Protein AF-A0A970IPG1-F1 (afdb_monomer_lite)

Secondary structure (DSSP, 8-state):
------------------TT------SSPPPS-HHHHHHHHSGGGTT-EEEEEEEEGGGTEEEEEEE-HHHHHHHHTT--S-HHHHHHHHHHTGGGGEEEEEEET--EEEEEE--------EEEE---HHHHHHHHHH-S--EEEEEEETTEEEEEEESEEEEEESSS-------------THHHHHHHHHHHTT-

Foldseek 3Di:
DDDDPDDDDPDDDDDDDDDPDDDDAAPDDDPPDLAVCCVAVDCQCQQKFFPDWDQDPVFRKIKTKIFGPNVLVVVLVVDDDDPVVSVVVCVVVVLQRIKIKIFGNWPDKDDDFADDDGWRWHKHWDPDPVLVVVCVVVVDHWTWMWIATPGGIMTIIGDDIDMDRSDDGDDSPPPVSPPVPCVVVVVVVVVVVVVD

Sequence (196 aa):
MYQKKRFVKKEGNVLFSSVGGVIINNEIDCPNNKYIKHFLWTSYFHDSKIISTKLKRQSDQLVLLIESIYDIDRDWYKLEGGKKEKLKYIQDNKNQYRYKLYFNECMFFNHEAYGNDNDFIFCYFKESAKLKLIERDTGKKKYHLRIITSSGYMDIIFSEFSIKKVEGKITIKDKKIREYKTQWLENLSNYLEGHL

Radius of gyration: 20.53 Å; chains: 1; bounding box: 67×38×51 Å

pLDDT: mean 76.97, std 22.38, range [25.33, 97.38]

Structure (mmCIF, N/CA/C/O backbone):
data_AF-A0A970IPG1-F1
#
_entry.id   AF-A0A970IPG1-F1
#
loop_
_atom_site.group_PDB
_atom_site.id
_atom_site.type_symbol
_atom_site.label_atom_id
_atom_site.label_alt_id
_atom_site.label_comp_id
_atom_site.label_asym_id
_atom_site.label_entity_id
_atom_site.label_seq_id
_atom_site.pdbx_PDB_ins_code
_atom_site.Cartn_x
_atom_site.Cartn_y
_atom_site.Cartn_z
_atom_site.occupancy
_atom_site.B_iso_or_equiv
_atom_site.auth_seq_id
_atom_site.auth_comp_id
_atom_site.auth_asym_id
_atom_site.auth_atom_id
_atom_site.pdbx_PDB_model_num
ATOM 1 N N . MET A 1 1 ? -47.789 7.851 25.215 1.00 35.81 1 MET A N 1
ATOM 2 C CA . MET A 1 1 ? -47.880 7.653 23.751 1.00 35.81 1 MET A CA 1
ATOM 3 C C . MET A 1 1 ? -46.586 8.187 23.136 1.00 35.81 1 MET A C 1
ATOM 5 O O . MET A 1 1 ? -46.414 9.392 23.040 1.00 35.81 1 MET A O 1
ATOM 9 N N . TYR A 1 2 ? -45.604 7.314 22.887 1.00 25.92 2 TYR A N 1
ATOM 10 C CA . TYR A 1 2 ? -44.248 7.713 22.484 1.00 25.92 2 TYR A CA 1
ATOM 11 C C . TYR A 1 2 ? -44.187 7.983 20.976 1.00 25.92 2 TYR A C 1
ATOM 13 O O . TYR A 1 2 ? -44.347 7.063 20.174 1.00 25.92 2 TYR A O 1
ATOM 21 N N . GLN A 1 3 ? -43.935 9.235 20.582 1.00 26.28 3 GLN A N 1
ATOM 22 C CA . GLN A 1 3 ? -43.626 9.570 19.193 1.00 26.28 3 GLN A CA 1
ATOM 23 C C . GLN A 1 3 ? -42.189 9.149 18.862 1.00 26.28 3 GLN A C 1
ATOM 25 O O . GLN A 1 3 ? -41.208 9.648 19.413 1.00 26.28 3 GLN A O 1
ATOM 30 N N . LYS A 1 4 ? -42.087 8.187 17.947 1.00 26.45 4 LYS A N 1
ATOM 31 C CA . LYS A 1 4 ? -40.852 7.612 17.416 1.00 26.45 4 LYS A CA 1
ATOM 32 C C . LYS A 1 4 ? -40.228 8.621 16.437 1.00 26.45 4 LYS A C 1
ATOM 34 O O . LYS A 1 4 ? -40.691 8.741 15.305 1.00 26.45 4 LYS A O 1
ATOM 39 N N . LYS A 1 5 ? -39.187 9.356 16.848 1.00 28.02 5 LYS A N 1
ATOM 40 C CA . LYS A 1 5 ? -38.369 10.157 15.917 1.00 28.02 5 LYS A CA 1
ATOM 41 C C . LYS A 1 5 ? -37.634 9.201 14.969 1.00 28.02 5 LYS A C 1
ATOM 43 O O . LYS A 1 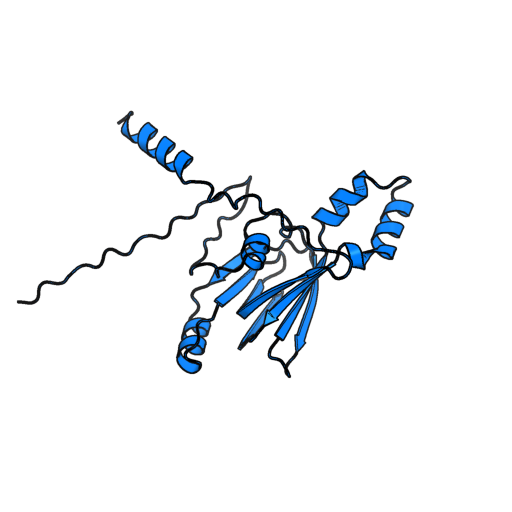5 ? -36.722 8.491 15.385 1.00 28.02 5 LYS A O 1
ATOM 48 N N . ARG A 1 6 ? -38.056 9.153 13.701 1.00 25.33 6 ARG A N 1
ATOM 49 C CA . ARG A 1 6 ? -37.309 8.493 12.621 1.00 25.33 6 ARG A CA 1
ATOM 50 C C . ARG A 1 6 ? -36.069 9.336 12.322 1.00 25.33 6 ARG A C 1
ATOM 52 O O . ARG A 1 6 ? -36.185 10.434 11.792 1.00 25.33 6 ARG A O 1
ATOM 59 N N . PHE A 1 7 ? -34.895 8.821 12.671 1.00 26.56 7 PHE A N 1
ATOM 60 C CA . PHE A 1 7 ? -33.635 9.325 12.137 1.00 26.56 7 PHE A CA 1
ATOM 61 C C . PHE A 1 7 ? -33.514 8.846 10.691 1.00 26.56 7 PHE A C 1
ATOM 63 O O . PHE A 1 7 ? -33.413 7.647 10.433 1.00 26.56 7 PHE A O 1
ATOM 70 N N . VAL A 1 8 ? -33.574 9.787 9.750 1.00 26.42 8 VAL A N 1
ATOM 71 C CA . VAL A 1 8 ? -33.276 9.536 8.340 1.00 26.42 8 VAL A CA 1
ATOM 72 C C . VAL A 1 8 ? -31.766 9.347 8.233 1.00 26.42 8 VAL A C 1
ATOM 74 O O . VAL A 1 8 ? -30.986 10.267 8.482 1.00 26.42 8 VAL A O 1
ATOM 77 N N . LYS A 1 9 ? -31.360 8.112 7.943 1.00 28.28 9 LYS A N 1
ATOM 78 C CA . LYS A 1 9 ? -29.975 7.723 7.685 1.00 28.28 9 LYS A CA 1
ATOM 79 C C . LYS A 1 9 ? -29.558 8.421 6.384 1.00 28.28 9 LYS A C 1
ATOM 81 O O . LYS A 1 9 ? -30.165 8.169 5.351 1.00 28.28 9 LYS A O 1
ATOM 86 N N . LYS A 1 10 ? -28.584 9.337 6.435 1.00 30.75 10 LYS A N 1
ATOM 87 C CA . LYS A 1 10 ? -27.983 9.916 5.223 1.00 30.75 10 LYS A CA 1
ATOM 88 C C . LYS A 1 10 ? -27.268 8.792 4.477 1.00 30.75 10 LYS A C 1
ATOM 90 O O . LYS A 1 10 ? -26.299 8.238 4.991 1.00 30.75 10 LYS A O 1
ATOM 95 N N . GLU A 1 11 ? -27.789 8.438 3.312 1.00 33.25 11 GLU A N 1
ATOM 96 C CA . GLU A 1 11 ? -27.184 7.477 2.397 1.00 33.25 11 GLU A CA 1
ATOM 97 C C . GLU A 1 11 ? -25.854 8.042 1.883 1.00 33.25 11 GLU A C 1
ATOM 99 O O . GLU A 1 11 ? -25.776 9.174 1.399 1.00 33.25 11 GLU A O 1
ATOM 104 N N . GLY A 1 12 ? -24.780 7.275 2.076 1.00 32.91 12 GLY A N 1
ATOM 105 C CA . GLY A 1 12 ? -23.457 7.603 1.566 1.00 32.91 12 GLY A CA 1
ATOM 106 C C . GLY A 1 12 ? -23.421 7.374 0.060 1.00 32.91 12 GLY A C 1
ATOM 107 O O . GLY A 1 12 ? -23.425 6.235 -0.392 1.00 32.91 12 GLY A O 1
ATOM 108 N N . ASN A 1 13 ? -23.377 8.458 -0.709 1.00 34.41 13 ASN A N 1
ATOM 109 C CA . ASN A 1 13 ? -23.127 8.415 -2.146 1.00 34.41 13 ASN A CA 1
ATOM 110 C C . ASN A 1 13 ? -21.623 8.460 -2.415 1.00 34.41 13 ASN A C 1
ATOM 112 O O . ASN A 1 13 ? -21.002 9.477 -2.116 1.00 34.41 13 ASN A O 1
ATOM 116 N N . VAL A 1 14 ? -21.068 7.435 -3.073 1.00 30.05 14 VAL A N 1
ATOM 117 C CA . VAL A 1 14 ? -19.908 7.591 -3.970 1.00 30.05 14 VAL A CA 1
ATOM 118 C C . VAL A 1 14 ? -20.006 6.565 -5.109 1.00 30.05 14 VAL A C 1
ATOM 120 O O . VAL A 1 14 ? -20.085 5.369 -4.861 1.00 30.05 14 VAL A O 1
ATOM 123 N N . LEU A 1 15 ? -19.976 7.047 -6.355 1.00 33.84 15 LEU A N 1
ATOM 124 C CA . LEU A 1 15 ? -19.997 6.285 -7.611 1.00 33.84 15 LEU A CA 1
ATOM 125 C C . LEU A 1 15 ? -18.730 6.642 -8.396 1.00 33.84 15 LE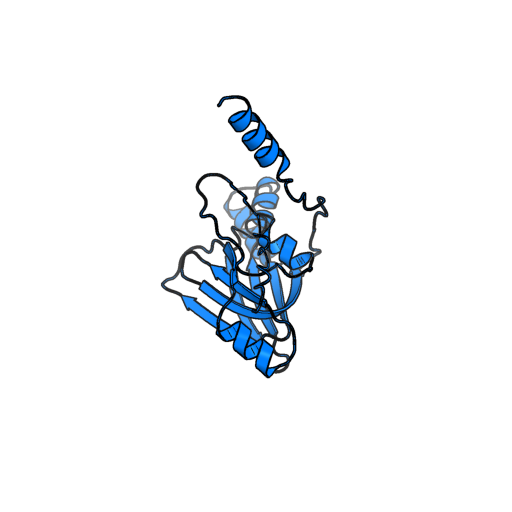U A C 1
ATOM 127 O O . LEU A 1 15 ? -18.576 7.823 -8.680 1.00 33.84 15 LEU A O 1
ATOM 131 N N . PHE A 1 16 ? -17.886 5.685 -8.813 1.00 34.50 16 PHE A N 1
ATOM 132 C CA . PHE A 1 16 ? -16.945 5.910 -9.927 1.00 34.50 16 PHE A CA 1
ATOM 133 C C . PHE A 1 16 ? -16.805 4.714 -10.862 1.00 34.50 16 PHE A C 1
ATOM 135 O O . PHE A 1 16 ? -16.564 3.591 -10.431 1.00 34.50 16 PHE A O 1
ATOM 142 N N . SER A 1 17 ? -16.914 5.013 -12.160 1.00 34.41 17 SER A N 1
ATOM 143 C CA . SER A 1 17 ? -16.683 4.110 -13.283 1.00 34.41 17 SER A CA 1
ATOM 144 C C . SER A 1 17 ? -15.310 4.339 -13.909 1.00 34.41 17 SER A C 1
ATOM 146 O O . SER A 1 17 ? -14.936 5.486 -14.165 1.00 34.41 17 SER A O 1
ATOM 148 N N . SER A 1 18 ? -14.669 3.264 -14.354 1.00 31.89 18 SER A N 1
ATOM 149 C CA . SER A 1 18 ? -13.982 3.273 -15.644 1.00 31.89 18 SER A CA 1
ATOM 150 C C . SER A 1 18 ? -13.993 1.868 -16.239 1.00 31.89 18 SER A C 1
ATOM 152 O O . SER A 1 18 ? -13.449 0.944 -15.648 1.00 31.89 18 SER A O 1
ATOM 154 N N . VAL A 1 19 ? -14.657 1.751 -17.391 1.00 33.22 19 VAL A N 1
ATOM 155 C CA . VAL A 1 19 ? -14.450 0.747 -18.447 1.00 33.22 19 VAL A CA 1
ATOM 156 C C . VAL A 1 19 ? -14.290 -0.698 -17.937 1.00 33.22 19 VAL A C 1
ATOM 158 O O . VAL A 1 19 ? -13.185 -1.197 -17.771 1.00 33.22 19 VAL A O 1
ATOM 161 N N . GLY A 1 20 ? -15.422 -1.368 -17.691 1.00 37.56 20 GLY A N 1
ATOM 162 C CA . GLY A 1 20 ? -15.490 -2.807 -17.379 1.00 37.56 20 GLY A CA 1
ATOM 163 C C . GLY A 1 20 ? -15.251 -3.213 -15.916 1.00 37.56 20 GLY A C 1
ATOM 164 O O . GLY A 1 20 ? -15.258 -4.403 -15.619 1.00 37.56 20 GLY A O 1
ATOM 165 N N . GLY A 1 21 ? -15.039 -2.256 -15.005 1.00 35.22 21 GLY A N 1
ATOM 166 C CA . GLY A 1 21 ? -14.614 -2.509 -13.623 1.00 35.22 21 GLY A CA 1
ATOM 167 C C . GLY A 1 21 ? -15.741 -2.722 -12.602 1.00 35.22 21 GLY A C 1
ATOM 168 O O . GLY A 1 21 ? -16.758 -2.031 -12.610 1.00 35.22 21 GLY A O 1
ATOM 169 N N . VAL A 1 22 ? -15.517 -3.666 -11.687 1.00 39.78 22 VAL A N 1
ATOM 170 C CA . VAL A 1 22 ? -16.348 -3.961 -10.510 1.00 39.78 22 VAL A CA 1
ATOM 171 C C . VAL A 1 22 ? -16.483 -2.714 -9.621 1.00 39.78 22 VAL A C 1
ATOM 173 O O . VAL A 1 22 ? -15.481 -2.134 -9.205 1.00 39.78 22 VAL A O 1
ATOM 176 N N . ILE A 1 23 ? -17.718 -2.313 -9.298 1.00 46.97 23 ILE A N 1
ATOM 177 C CA . ILE A 1 23 ? -17.996 -1.249 -8.321 1.00 46.97 23 ILE A CA 1
ATOM 178 C C . ILE A 1 23 ? -17.814 -1.839 -6.922 1.00 46.97 23 ILE A C 1
ATOM 180 O O . ILE A 1 23 ? -18.601 -2.685 -6.500 1.00 46.97 23 ILE A O 1
ATOM 184 N N . ILE A 1 24 ? -16.791 -1.390 -6.197 1.00 59.22 24 ILE A N 1
ATOM 185 C CA . ILE A 1 24 ? -16.588 -1.764 -4.796 1.00 59.22 24 ILE A CA 1
ATOM 186 C C . ILE A 1 24 ? -16.760 -0.517 -3.935 1.00 59.22 24 ILE A C 1
ATOM 188 O O . ILE A 1 24 ? -15.941 0.402 -3.967 1.00 59.22 24 ILE A O 1
ATOM 192 N N . ASN A 1 25 ? -17.851 -0.491 -3.175 1.00 68.88 25 ASN A N 1
ATOM 193 C CA . ASN A 1 25 ? -18.177 0.611 -2.281 1.00 68.88 25 ASN A CA 1
ATOM 194 C C . ASN A 1 25 ? -17.504 0.409 -0.925 1.00 68.88 25 ASN A C 1
ATOM 196 O O . ASN A 1 25 ? -17.479 -0.696 -0.385 1.00 68.88 25 ASN A O 1
ATOM 200 N N . ASN A 1 26 ? -16.991 1.498 -0.354 1.00 81.75 26 ASN A N 1
ATOM 201 C CA . ASN A 1 26 ? -16.563 1.478 1.037 1.00 81.75 26 ASN A CA 1
ATOM 202 C C . ASN A 1 26 ? -17.796 1.334 1.939 1.00 81.75 26 ASN A C 1
ATOM 204 O O . ASN A 1 26 ? -18.747 2.101 1.821 1.00 81.75 26 ASN A O 1
ATOM 208 N N . GLU A 1 27 ? -17.753 0.377 2.859 1.00 86.88 27 GLU A N 1
ATOM 209 C CA . GLU A 1 27 ? -18.791 0.154 3.870 1.00 86.88 27 GLU A CA 1
ATOM 210 C C . GLU A 1 27 ? -18.670 1.156 5.036 1.00 86.88 27 GLU A C 1
ATOM 212 O O . GLU A 1 27 ? -19.646 1.429 5.728 1.00 86.88 27 GLU A O 1
ATOM 217 N N . ILE A 1 28 ? -17.477 1.730 5.239 1.00 85.44 28 ILE A N 1
ATOM 218 C CA . ILE A 1 28 ? -17.198 2.795 6.215 1.00 85.44 28 ILE A CA 1
ATOM 219 C C . ILE A 1 28 ? -16.430 3.948 5.565 1.00 85.44 28 ILE A C 1
ATOM 221 O O . ILE A 1 28 ? -15.757 3.773 4.548 1.00 85.44 28 ILE A O 1
ATOM 225 N N . ASP A 1 29 ? -16.459 5.120 6.196 1.00 85.56 29 ASP A N 1
ATOM 226 C CA . ASP A 1 29 ? -15.727 6.286 5.706 1.00 85.56 29 ASP A CA 1
ATOM 227 C C . ASP A 1 29 ? -14.214 6.042 5.623 1.00 85.56 29 ASP A C 1
ATOM 229 O O . ASP A 1 29 ? -13.565 5.587 6.571 1.00 85.56 29 ASP A O 1
ATOM 233 N N . CYS A 1 30 ? -13.639 6.436 4.486 1.00 84.06 30 CYS A N 1
ATOM 234 C CA . CYS A 1 30 ? -12.197 6.444 4.275 1.00 84.06 30 CYS A CA 1
ATOM 235 C C . CYS A 1 30 ? -11.507 7.370 5.305 1.00 84.06 30 CYS A C 1
ATOM 237 O O . CYS A 1 30 ? -11.971 8.497 5.517 1.00 84.06 30 CYS A O 1
ATOM 239 N N . PRO A 1 31 ? -10.380 6.955 5.921 1.00 86.06 31 PRO A N 1
ATOM 240 C CA . PRO A 1 31 ? -9.608 7.803 6.817 1.00 86.06 31 PRO A CA 1
ATOM 241 C C . PRO A 1 31 ? -9.263 9.137 6.157 1.00 86.06 31 PRO A C 1
ATOM 243 O O . PRO A 1 31 ? -8.918 9.200 4.972 1.00 86.06 31 PRO A O 1
ATOM 246 N N . ASN A 1 32 ? -9.257 10.220 6.938 1.00 86.19 32 ASN A N 1
ATOM 247 C CA . ASN A 1 32 ? -8.786 11.511 6.446 1.00 86.19 32 ASN A CA 1
ATOM 248 C C . ASN A 1 32 ? -7.249 11.553 6.361 1.00 86.19 32 ASN A C 1
ATOM 250 O O . ASN A 1 32 ? -6.579 12.254 7.111 1.00 86.19 32 ASN A O 1
ATOM 254 N N . ASN A 1 33 ? -6.686 10.762 5.451 1.00 86.00 33 ASN A N 1
ATOM 255 C CA . ASN A 1 33 ? -5.256 10.614 5.244 1.00 86.00 33 ASN A CA 1
ATOM 256 C C . ASN A 1 33 ? -4.947 10.742 3.745 1.00 86.00 33 ASN A C 1
ATOM 258 O O . ASN A 1 33 ? -5.462 9.995 2.916 1.00 86.00 33 ASN A O 1
ATOM 262 N N . LYS A 1 34 ? -4.099 11.703 3.367 1.00 84.81 34 LYS A N 1
ATOM 263 C CA . LYS A 1 34 ? -3.798 11.954 1.947 1.00 84.81 34 LYS A CA 1
ATOM 264 C C . LYS A 1 34 ? -3.157 10.755 1.242 1.00 84.81 34 LYS A C 1
ATOM 266 O O . LYS A 1 34 ? -3.408 10.546 0.061 1.00 84.81 34 LYS A O 1
ATOM 271 N N . TYR A 1 35 ? -2.363 9.956 1.957 1.00 85.62 35 TYR A N 1
ATOM 272 C CA . TYR A 1 35 ? -1.692 8.791 1.390 1.00 85.62 35 TYR A CA 1
ATOM 273 C C . TYR A 1 35 ? -2.681 7.669 1.098 1.00 85.62 35 TYR A C 1
ATOM 275 O O . TYR A 1 35 ? -2.601 7.082 0.025 1.00 85.62 35 TYR A O 1
ATOM 283 N N . ILE A 1 36 ? -3.627 7.390 2.005 1.00 85.06 36 ILE A N 1
ATOM 284 C CA . ILE A 1 36 ? -4.623 6.339 1.745 1.00 85.06 36 ILE A CA 1
ATOM 285 C C . ILE A 1 36 ? -5.559 6.751 0.612 1.00 85.06 36 ILE A C 1
ATOM 287 O O . ILE A 1 36 ? -5.857 5.953 -0.265 1.00 85.06 36 ILE A O 1
ATOM 291 N N . LYS A 1 37 ? -5.945 8.029 0.564 1.00 83.81 37 LYS A N 1
ATOM 292 C CA . LYS A 1 37 ? -6.745 8.574 -0.535 1.00 83.81 37 LYS A CA 1
ATOM 293 C C . LYS A 1 37 ? -6.002 8.475 -1.868 1.00 83.81 37 LYS A C 1
ATOM 295 O O . LYS A 1 37 ? -6.593 8.075 -2.863 1.00 83.81 37 LYS A O 1
ATOM 300 N N . HIS A 1 38 ? -4.703 8.785 -1.884 1.00 80.12 38 HIS A N 1
ATOM 301 C CA . HIS A 1 38 ? -3.865 8.609 -3.069 1.00 80.12 38 HIS A CA 1
ATOM 302 C C . HIS A 1 38 ? -3.779 7.136 -3.491 1.00 80.12 38 HIS A C 1
ATOM 304 O O . HIS A 1 38 ? -3.928 6.834 -4.669 1.00 80.12 38 HIS A O 1
ATOM 310 N N . PHE A 1 39 ? -3.606 6.225 -2.534 1.00 80.62 39 PHE A N 1
ATOM 311 C CA . PHE A 1 39 ? -3.554 4.787 -2.785 1.00 80.62 39 PHE A CA 1
ATOM 312 C C . PHE A 1 39 ? -4.858 4.221 -3.363 1.00 80.62 39 PHE A C 1
ATOM 314 O O . PHE A 1 39 ? -4.813 3.427 -4.292 1.00 80.62 39 PHE A O 1
ATOM 321 N N . LEU A 1 40 ? -6.008 4.656 -2.844 1.00 77.06 40 LEU A N 1
ATOM 322 C CA . LEU A 1 40 ? -7.322 4.142 -3.233 1.00 77.06 40 LEU A CA 1
ATOM 323 C C . LEU A 1 40 ? -7.860 4.767 -4.518 1.00 77.06 40 LEU A C 1
ATOM 325 O O . LEU A 1 40 ? -8.355 4.073 -5.401 1.00 77.06 40 LEU A O 1
ATOM 329 N N . TRP A 1 41 ? -7.820 6.096 -4.593 1.00 72.38 41 TRP A N 1
ATOM 330 C CA . TRP A 1 41 ? -8.601 6.865 -5.565 1.00 72.38 41 TRP A CA 1
ATOM 331 C C . TRP A 1 41 ? -7.778 7.358 -6.741 1.00 72.38 41 TRP A C 1
ATOM 333 O O . TRP A 1 41 ? -8.295 8.052 -7.614 1.00 72.38 41 TRP A O 1
ATOM 343 N N . THR A 1 42 ? -6.493 7.020 -6.773 1.00 71.44 42 THR A N 1
ATOM 344 C CA . THR A 1 42 ? -5.719 7.146 -7.998 1.00 71.44 42 THR A CA 1
ATOM 345 C C . THR A 1 42 ? -5.453 5.756 -8.537 1.00 71.44 42 THR A C 1
ATOM 347 O O . THR A 1 42 ? -5.071 4.868 -7.782 1.00 71.44 42 THR A O 1
ATOM 350 N N . SER A 1 43 ? -5.576 5.575 -9.850 1.00 72.50 43 SER A N 1
ATOM 351 C CA . SER A 1 43 ? -5.202 4.318 -10.512 1.00 72.50 43 SER A CA 1
ATOM 352 C C . SER A 1 43 ? -3.692 4.037 -10.462 1.00 72.50 43 SER A C 1
ATOM 354 O O . SER A 1 43 ? -3.205 3.113 -11.094 1.00 72.50 43 SER A O 1
ATOM 356 N N . TYR A 1 44 ? -2.924 4.839 -9.717 1.00 78.50 44 TYR A N 1
ATOM 357 C CA . TYR A 1 44 ? -1.467 4.811 -9.677 1.00 78.50 44 TYR A CA 1
ATOM 358 C C . TYR A 1 44 ? -0.894 3.485 -9.153 1.00 78.50 44 TYR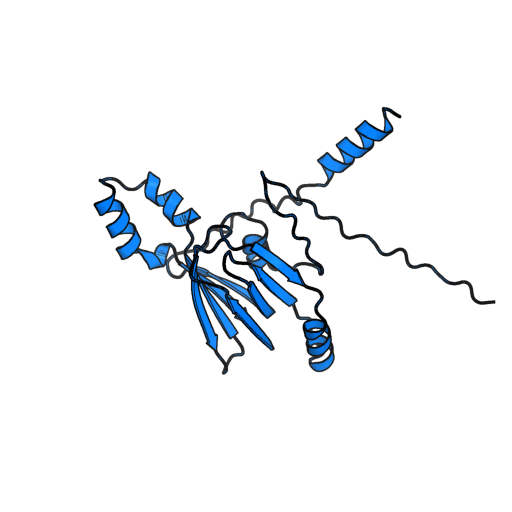 A C 1
ATOM 360 O O . TYR A 1 44 ? 0.176 3.068 -9.590 1.00 78.50 44 TYR A O 1
ATOM 368 N N . PHE A 1 45 ? -1.595 2.834 -8.220 1.00 83.38 45 PHE A N 1
ATOM 369 C CA . PHE A 1 45 ? -1.181 1.552 -7.639 1.00 83.38 45 PHE A CA 1
ATOM 370 C C . PHE A 1 45 ? -2.106 0.388 -8.019 1.00 83.38 45 PHE A C 1
ATOM 372 O O . PHE A 1 45 ? -1.933 -0.699 -7.485 1.00 83.38 45 PHE A O 1
ATOM 379 N N . HIS A 1 46 ? -3.093 0.590 -8.901 1.00 82.62 46 HIS A N 1
ATOM 380 C CA . HIS A 1 46 ? -4.078 -0.457 -9.224 1.00 82.62 46 HIS A CA 1
ATOM 381 C C . HIS A 1 46 ? -3.445 -1.640 -9.953 1.00 82.62 46 HIS A C 1
ATOM 383 O O . HIS A 1 46 ? -3.799 -2.778 -9.677 1.00 82.62 46 HIS A O 1
ATOM 389 N N . ASP A 1 47 ? -2.444 -1.383 -10.790 1.00 84.06 47 ASP A N 1
ATOM 390 C CA . ASP A 1 47 ? -1.696 -2.432 -11.491 1.00 84.06 47 ASP A CA 1
ATOM 391 C C . ASP A 1 47 ? -0.411 -2.826 -10.744 1.00 84.06 47 ASP A C 1
ATOM 393 O O . ASP A 1 47 ? 0.473 -3.466 -11.304 1.00 84.06 47 ASP A O 1
ATOM 397 N N . SER A 1 48 ? -0.231 -2.382 -9.493 1.00 86.88 48 SER A N 1
ATOM 398 C CA . SER A 1 48 ? 0.995 -2.655 -8.743 1.00 86.88 48 SER A CA 1
ATOM 399 C C . SER A 1 48 ? 1.107 -4.105 -8.299 1.00 86.88 48 SER A C 1
ATOM 401 O O . SER A 1 48 ? 0.162 -4.691 -7.790 1.00 86.88 48 SER A O 1
ATOM 403 N N . LYS A 1 49 ? 2.334 -4.631 -8.340 1.00 88.88 49 LYS A N 1
ATOM 404 C CA . LYS A 1 49 ? 2.647 -5.963 -7.824 1.00 88.88 49 LYS A CA 1
ATOM 405 C C . LYS A 1 49 ? 2.955 -5.937 -6.332 1.00 88.88 49 LYS A C 1
ATOM 407 O O . LYS A 1 49 ? 3.736 -5.092 -5.889 1.00 88.88 49 LYS A O 1
ATOM 412 N N . ILE A 1 50 ? 2.441 -6.892 -5.560 1.00 89.12 50 ILE A N 1
ATOM 413 C CA . ILE A 1 50 ? 2.824 -7.077 -4.158 1.00 89.12 50 ILE A CA 1
ATOM 414 C C . ILE A 1 50 ? 4.054 -7.981 -4.107 1.00 89.12 50 ILE A C 1
ATOM 416 O O . ILE A 1 50 ? 4.033 -9.152 -4.461 1.00 89.12 50 ILE A O 1
ATOM 420 N N . ILE A 1 51 ? 5.174 -7.422 -3.657 1.00 90.12 51 ILE A N 1
ATOM 421 C CA . ILE A 1 51 ? 6.465 -8.116 -3.628 1.00 90.12 51 ILE A CA 1
ATOM 422 C C . ILE A 1 51 ? 6.650 -8.897 -2.330 1.00 90.12 51 ILE A C 1
ATOM 424 O O . ILE A 1 51 ? 7.226 -9.981 -2.332 1.00 90.12 51 ILE A O 1
ATOM 428 N N . SER A 1 52 ? 6.236 -8.329 -1.194 1.00 89.81 52 SER A N 1
ATOM 429 C CA . SER A 1 52 ? 6.309 -9.029 0.093 1.00 89.81 52 SER A CA 1
ATOM 430 C C . SER A 1 52 ? 5.447 -8.372 1.162 1.00 89.81 52 SER A C 1
ATOM 432 O O . SER A 1 52 ? 5.207 -7.163 1.128 1.00 89.81 52 SER A O 1
ATOM 434 N N . THR A 1 53 ? 5.083 -9.161 2.169 1.00 90.19 53 THR A N 1
ATOM 435 C CA . THR A 1 53 ? 4.379 -8.720 3.375 1.00 90.19 53 THR A CA 1
ATOM 436 C C . THR A 1 53 ? 5.238 -9.007 4.605 1.00 90.19 53 THR A C 1
ATOM 438 O O . THR A 1 53 ? 5.735 -10.123 4.762 1.00 90.19 53 THR A O 1
ATOM 441 N N . LYS A 1 54 ? 5.430 -8.030 5.496 1.00 92.19 54 LYS A N 1
ATOM 442 C CA . LYS A 1 54 ? 6.198 -8.211 6.740 1.00 92.19 54 LYS A CA 1
ATOM 443 C C . LYS A 1 54 ? 5.443 -7.645 7.933 1.00 92.19 54 LYS A C 1
ATOM 445 O O . LYS A 1 54 ? 5.202 -6.442 7.987 1.00 92.19 54 LYS A O 1
ATOM 450 N N . LEU A 1 55 ? 5.139 -8.498 8.910 1.00 90.12 55 LEU A N 1
ATOM 451 C CA . LEU A 1 55 ? 4.564 -8.088 10.189 1.00 90.12 55 LEU A CA 1
ATOM 452 C C . LEU A 1 55 ? 5.674 -7.912 11.232 1.00 90.12 55 LEU A C 1
ATOM 454 O O . LEU A 1 55 ? 6.372 -8.863 11.583 1.00 90.12 55 LEU A O 1
ATOM 458 N N . LYS A 1 56 ? 5.831 -6.694 11.744 1.00 88.69 56 LYS A N 1
ATOM 459 C CA . LYS A 1 56 ? 6.742 -6.370 12.843 1.00 88.69 56 LYS A CA 1
ATOM 460 C C . LYS A 1 56 ? 5.978 -6.396 14.161 1.00 88.69 56 LYS A C 1
ATOM 462 O O . LYS A 1 56 ? 5.320 -5.421 14.513 1.00 88.69 56 LYS A O 1
ATOM 467 N N . ARG A 1 57 ? 6.102 -7.505 14.895 1.00 79.50 57 ARG A N 1
ATOM 468 C CA . ARG A 1 57 ? 5.382 -7.737 16.161 1.00 79.50 57 ARG A CA 1
ATOM 469 C C . ARG A 1 57 ? 5.750 -6.762 17.284 1.00 79.50 57 ARG A C 1
ATOM 471 O O . ARG A 1 57 ? 4.910 -6.463 18.106 1.00 79.50 57 ARG A O 1
ATOM 478 N N . GLN A 1 58 ? 6.984 -6.254 17.326 1.00 77.50 58 GLN A N 1
ATOM 479 C CA . GLN A 1 58 ? 7.411 -5.318 18.382 1.00 77.50 58 GLN A CA 1
ATOM 480 C C . GLN A 1 58 ? 6.764 -3.931 18.272 1.00 77.50 58 GLN A C 1
ATOM 482 O O . GLN A 1 58 ? 6.716 -3.201 19.252 1.00 77.50 58 GLN A O 1
ATOM 487 N N . SER A 1 59 ? 6.325 -3.547 17.073 1.00 80.00 59 SER A N 1
ATOM 488 C CA . SER A 1 59 ? 5.803 -2.209 16.786 1.00 80.00 59 SER A CA 1
ATOM 489 C C . SER A 1 59 ? 4.377 -2.244 16.240 1.00 80.00 59 SER A C 1
ATOM 491 O O . SER A 1 59 ? 3.959 -1.260 15.634 1.00 80.00 59 SER A O 1
ATOM 493 N N . ASP A 1 60 ? 3.706 -3.400 16.321 1.00 90.56 60 ASP A N 1
ATOM 494 C CA . ASP A 1 60 ? 2.400 -3.670 15.712 1.00 90.56 60 ASP A CA 1
ATOM 495 C C . ASP A 1 60 ? 2.266 -3.042 14.320 1.00 90.56 60 ASP A C 1
ATOM 497 O O . ASP A 1 60 ? 1.347 -2.282 14.028 1.00 90.56 60 ASP A O 1
ATOM 501 N N . GLN A 1 61 ? 3.256 -3.282 13.456 1.00 95.75 61 GLN A N 1
ATOM 502 C CA . GLN A 1 61 ? 3.329 -2.644 12.142 1.00 95.75 61 GLN A CA 1
ATOM 503 C C . GLN A 1 61 ? 3.336 -3.701 11.050 1.00 95.75 61 GLN A C 1
ATOM 505 O O . GLN A 1 61 ? 4.244 -4.531 10.985 1.00 95.75 61 GLN A O 1
ATOM 510 N N . LEU A 1 62 ? 2.372 -3.619 10.138 1.00 95.81 62 LEU A N 1
ATOM 511 C CA . LEU A 1 62 ? 2.414 -4.359 8.885 1.00 95.81 62 LEU A CA 1
ATOM 512 C C . LEU A 1 62 ? 3.045 -3.478 7.804 1.00 95.81 62 LEU A C 1
ATOM 514 O O . LEU A 1 62 ? 2.702 -2.304 7.650 1.00 95.81 62 LEU A O 1
ATOM 518 N N . VAL A 1 63 ? 3.983 -4.052 7.054 1.00 95.81 63 VAL A N 1
ATOM 519 C CA . VAL A 1 63 ? 4.626 -3.403 5.913 1.00 95.81 63 VAL A CA 1
ATOM 520 C C . VAL A 1 63 ? 4.389 -4.236 4.664 1.00 95.81 63 VAL A C 1
ATOM 522 O O . VAL A 1 63 ? 4.836 -5.383 4.596 1.00 95.81 63 VAL A O 1
ATOM 525 N N . LEU A 1 64 ? 3.738 -3.643 3.666 1.00 93.56 64 LEU A N 1
ATOM 526 C CA . LEU A 1 64 ? 3.660 -4.202 2.318 1.00 93.56 64 LEU A CA 1
ATOM 527 C C . LEU A 1 64 ? 4.719 -3.532 1.448 1.00 93.56 64 LEU A C 1
ATOM 529 O O . LEU A 1 64 ? 4.822 -2.306 1.424 1.00 93.56 64 LEU A O 1
ATOM 533 N N . LEU A 1 65 ? 5.518 -4.329 0.748 1.00 93.50 65 LEU A N 1
ATOM 534 C CA . LEU A 1 65 ? 6.391 -3.850 -0.317 1.00 93.50 65 LEU A CA 1
ATOM 535 C C . LEU A 1 65 ? 5.672 -4.079 -1.640 1.00 93.50 65 LEU A C 1
ATOM 537 O O . LEU A 1 65 ? 5.396 -5.229 -1.973 1.00 93.50 65 LEU A O 1
ATOM 541 N N . ILE A 1 66 ? 5.418 -3.010 -2.383 1.00 92.00 66 ILE A N 1
ATOM 542 C CA . ILE A 1 66 ? 4.794 -3.070 -3.704 1.00 92.00 66 ILE A CA 1
ATOM 543 C C . ILE A 1 66 ? 5.721 -2.492 -4.773 1.00 92.00 66 ILE A C 1
ATOM 545 O O . ILE A 1 66 ? 6.598 -1.679 -4.469 1.00 92.00 66 ILE A O 1
ATOM 549 N N . GLU A 1 67 ? 5.517 -2.899 -6.018 1.00 92.19 67 GLU A N 1
ATOM 550 C CA . GLU A 1 67 ? 6.214 -2.400 -7.201 1.00 92.19 67 GLU A CA 1
ATOM 551 C C . GLU A 1 67 ? 5.209 -1.707 -8.129 1.00 92.19 67 GLU A C 1
ATOM 553 O O . GLU A 1 67 ? 4.169 -2.264 -8.480 1.00 92.19 67 GLU A O 1
ATOM 558 N N . SER A 1 68 ? 5.474 -0.445 -8.466 1.00 91.38 68 SER A N 1
ATOM 559 C CA . SER A 1 68 ? 4.596 0.376 -9.300 1.00 91.38 68 SER A CA 1
ATOM 560 C C . SER A 1 68 ? 4.846 0.095 -10.773 1.00 91.38 68 SER A C 1
ATOM 562 O O . SER A 1 68 ? 5.823 0.579 -11.342 1.00 91.38 68 SER A O 1
ATOM 564 N N . ILE A 1 69 ? 3.922 -0.644 -11.392 1.00 90.50 69 ILE A N 1
ATOM 565 C CA . ILE A 1 69 ? 3.914 -0.851 -12.843 1.00 90.50 69 ILE A CA 1
ATOM 566 C C . ILE A 1 69 ? 3.740 0.483 -13.573 1.00 90.50 69 ILE A C 1
ATOM 568 O O . ILE A 1 69 ? 4.442 0.734 -14.542 1.00 90.50 69 ILE A O 1
ATOM 572 N N . TYR A 1 70 ? 2.941 1.409 -13.032 1.00 88.19 70 TYR A N 1
ATOM 573 C CA . TYR A 1 70 ? 2.803 2.755 -13.593 1.00 88.19 70 TYR A CA 1
ATOM 574 C C . TYR A 1 70 ? 4.143 3.508 -13.708 1.00 88.19 70 TYR A C 1
ATOM 576 O O . TYR A 1 70 ? 4.419 4.131 -14.735 1.00 88.19 70 TYR A O 1
ATOM 584 N N . ASP A 1 71 ? 4.987 3.489 -12.666 1.00 90.00 71 ASP A N 1
ATOM 585 C CA . ASP A 1 71 ? 6.304 4.138 -12.740 1.00 90.00 71 ASP A CA 1
ATOM 586 C C . ASP A 1 71 ? 7.241 3.416 -13.722 1.00 90.00 71 ASP A C 1
ATOM 588 O O . ASP A 1 71 ? 7.992 4.092 -14.428 1.00 90.00 71 ASP A O 1
ATOM 592 N N . ILE A 1 72 ? 7.181 2.078 -13.783 1.00 91.69 72 ILE A N 1
ATOM 593 C CA . ILE A 1 72 ? 7.953 1.273 -14.740 1.00 91.69 72 ILE A CA 1
ATOM 594 C C . ILE A 1 72 ? 7.551 1.634 -16.170 1.00 91.69 72 ILE A C 1
ATOM 596 O O . ILE A 1 72 ? 8.419 1.993 -16.961 1.00 91.69 72 ILE A O 1
ATOM 600 N N . ASP A 1 73 ? 6.258 1.614 -16.488 1.00 90.75 73 ASP A N 1
ATOM 601 C CA . ASP A 1 73 ? 5.736 1.930 -17.818 1.00 90.75 73 ASP A CA 1
ATOM 602 C C . ASP A 1 73 ? 6.097 3.356 -18.227 1.00 90.75 73 ASP A C 1
ATOM 604 O O . ASP A 1 73 ? 6.571 3.595 -19.338 1.00 90.75 73 ASP A O 1
ATOM 608 N N . ARG A 1 74 ? 5.950 4.322 -17.312 1.00 89.00 74 ARG A N 1
ATOM 609 C CA . ARG A 1 74 ? 6.313 5.719 -17.576 1.00 89.00 74 ARG A CA 1
ATOM 610 C C . ARG A 1 74 ? 7.778 5.866 -17.981 1.00 89.00 74 ARG A C 1
ATOM 612 O O . ARG A 1 74 ? 8.083 6.687 -18.850 1.00 89.00 74 ARG A O 1
ATOM 619 N N . ASP A 1 75 ? 8.680 5.148 -17.323 1.00 88.75 75 ASP A N 1
ATOM 620 C CA . ASP A 1 75 ? 10.109 5.258 -17.602 1.00 88.75 75 ASP A CA 1
ATOM 621 C C . ASP A 1 75 ? 10.517 4.363 -18.785 1.00 88.75 75 ASP A C 1
ATOM 623 O O . ASP A 1 75 ? 11.360 4.769 -19.580 1.00 88.75 75 ASP A O 1
ATOM 627 N N . TRP A 1 76 ? 9.840 3.233 -19.013 1.00 91.00 76 TRP A N 1
ATOM 628 C CA . TRP A 1 76 ? 10.048 2.336 -20.156 1.00 91.00 76 TRP A CA 1
ATOM 629 C C . TRP A 1 76 ? 10.026 3.060 -21.509 1.00 91.00 76 TRP A C 1
ATOM 631 O O . TRP A 1 76 ? 10.880 2.815 -22.372 1.00 91.00 76 TRP A O 1
ATOM 641 N N . TYR A 1 77 ? 9.071 3.979 -21.688 1.00 88.31 77 TYR A N 1
ATOM 642 C CA . TYR A 1 77 ? 8.938 4.782 -22.909 1.00 88.31 77 TYR A CA 1
ATOM 643 C C . TYR A 1 77 ? 10.026 5.850 -23.072 1.00 88.31 77 TYR A C 1
ATOM 645 O O . TYR A 1 77 ? 10.209 6.354 -24.176 1.00 88.31 77 TYR A O 1
ATOM 653 N N . LYS A 1 78 ? 10.757 6.187 -22.005 1.00 91.38 78 LYS A N 1
ATOM 654 C CA . LYS A 1 78 ? 11.855 7.167 -22.025 1.00 91.38 78 LYS A CA 1
ATOM 655 C C . LYS A 1 78 ? 13.228 6.523 -22.167 1.00 91.38 78 LYS A C 1
ATOM 657 O O . LYS A 1 78 ? 14.169 7.200 -22.560 1.00 91.38 78 LYS A O 1
ATOM 662 N N . LEU A 1 79 ? 13.356 5.248 -21.802 1.00 91.44 79 LEU A N 1
ATOM 663 C CA . LEU A 1 79 ? 14.612 4.523 -21.936 1.00 91.44 79 LEU A CA 1
ATOM 664 C C . LEU A 1 79 ? 14.954 4.318 -23.414 1.00 91.44 79 LEU A C 1
ATOM 666 O O . LEU A 1 79 ? 14.092 3.973 -24.228 1.00 91.44 79 LEU A O 1
ATOM 670 N N . GLU A 1 80 ? 16.229 4.471 -23.738 1.00 89.25 80 GLU A N 1
ATOM 671 C CA . GLU A 1 80 ? 16.787 4.141 -25.047 1.00 89.25 80 GLU A CA 1
ATOM 672 C C . GLU A 1 80 ? 17.260 2.678 -25.085 1.00 89.25 80 GLU A C 1
ATOM 674 O O . GLU A 1 80 ? 17.388 2.015 -24.053 1.00 89.25 80 GLU A O 1
ATOM 679 N N . GLY A 1 81 ? 17.504 2.158 -26.288 1.00 92.06 81 GLY A N 1
ATOM 680 C CA . GLY A 1 81 ? 17.977 0.789 -26.496 1.00 92.06 81 GLY A CA 1
ATOM 681 C C . GLY A 1 81 ? 16.872 -0.256 -26.678 1.00 92.06 81 GLY A C 1
ATOM 682 O O . GLY A 1 81 ? 15.673 0.042 -26.714 1.00 92.06 81 GLY A O 1
ATOM 683 N N . GLY A 1 82 ? 17.301 -1.506 -26.851 1.00 91.94 82 GLY A N 1
ATOM 684 C CA . GLY A 1 82 ? 16.425 -2.645 -27.092 1.00 91.94 82 GLY A CA 1
ATOM 685 C C . GLY A 1 82 ? 15.718 -3.148 -25.832 1.00 91.94 82 GLY A C 1
ATOM 686 O O . GLY A 1 82 ? 15.952 -2.713 -24.703 1.00 91.94 82 GLY A O 1
ATOM 687 N N . LYS A 1 83 ? 14.817 -4.119 -26.019 1.00 93.88 83 LYS A N 1
ATOM 688 C CA . LYS A 1 83 ? 14.017 -4.697 -24.925 1.00 93.88 83 LYS A CA 1
ATOM 689 C C . LYS A 1 83 ? 14.890 -5.273 -23.801 1.00 93.88 83 LYS A C 1
ATOM 691 O O . LYS A 1 83 ? 14.530 -5.147 -22.634 1.00 93.88 83 LYS A O 1
ATOM 696 N N . LYS A 1 84 ? 16.014 -5.917 -24.138 1.00 94.88 84 LYS A N 1
ATOM 697 C CA . LYS A 1 84 ? 16.905 -6.553 -23.152 1.00 94.88 84 LYS A CA 1
ATOM 698 C C . LYS A 1 84 ? 17.598 -5.509 -22.277 1.00 94.88 84 LYS A C 1
ATOM 700 O O . LYS A 1 84 ? 17.646 -5.676 -21.062 1.00 94.88 84 LYS A O 1
ATOM 705 N N . GLU A 1 85 ? 18.080 -4.430 -22.883 1.00 92.81 85 GLU A N 1
ATOM 706 C CA . GLU A 1 85 ? 18.746 -3.315 -22.215 1.00 92.81 85 GLU A CA 1
ATOM 707 C C . GLU A 1 85 ? 17.783 -2.599 -21.266 1.00 92.81 85 GLU A C 1
ATOM 709 O O . GLU A 1 85 ? 18.108 -2.393 -20.097 1.00 92.81 85 GLU A O 1
ATOM 714 N N . LYS A 1 86 ? 16.559 -2.317 -21.732 1.00 93.44 86 LYS A N 1
ATOM 715 C CA . LYS A 1 86 ? 15.508 -1.710 -20.904 1.00 93.44 86 LYS A CA 1
ATOM 716 C C . LYS A 1 86 ? 15.141 -2.578 -19.703 1.00 93.44 86 LYS A C 1
ATOM 718 O O . LYS A 1 86 ? 15.100 -2.083 -18.583 1.00 93.44 86 LYS A O 1
ATOM 723 N N . LEU A 1 87 ? 14.917 -3.879 -19.910 1.00 93.81 87 LEU A N 1
ATOM 724 C CA . LEU A 1 87 ? 14.602 -4.806 -18.815 1.00 93.81 87 LEU A CA 1
ATOM 725 C C . LEU A 1 87 ? 15.734 -4.887 -17.790 1.00 93.81 87 LEU A C 1
ATOM 727 O O . LEU A 1 87 ? 15.469 -4.870 -16.588 1.00 93.81 87 LEU A O 1
ATOM 731 N N . LYS A 1 88 ? 16.988 -4.934 -18.255 1.00 93.25 88 LYS A N 1
ATOM 732 C CA . LYS A 1 88 ? 18.157 -4.906 -17.375 1.00 93.25 88 LYS A CA 1
ATOM 733 C C . LYS A 1 88 ? 18.187 -3.620 -16.549 1.00 93.25 88 LYS A C 1
ATOM 735 O O . LYS A 1 88 ? 18.328 -3.698 -15.335 1.00 93.25 88 LYS A O 1
ATOM 740 N N . TYR A 1 89 ? 17.963 -2.463 -17.175 1.00 94.31 89 TYR A N 1
ATOM 741 C CA . TYR A 1 89 ? 17.891 -1.187 -16.464 1.00 94.31 89 TYR A CA 1
ATOM 742 C C . TYR A 1 89 ? 16.810 -1.192 -15.374 1.00 94.31 89 TYR A C 1
ATOM 744 O O . TYR A 1 89 ? 17.100 -0.827 -14.236 1.00 94.31 89 TYR A O 1
ATOM 752 N N . ILE A 1 90 ? 15.585 -1.634 -15.688 1.00 93.75 90 ILE A N 1
ATOM 753 C CA . ILE A 1 90 ? 14.490 -1.704 -14.706 1.00 93.75 90 ILE A CA 1
ATOM 754 C C . ILE A 1 90 ? 14.861 -2.624 -13.535 1.00 93.75 90 ILE A C 1
ATOM 756 O O . ILE A 1 90 ? 14.646 -2.267 -12.377 1.00 93.75 90 ILE A O 1
ATOM 760 N N . GLN A 1 91 ? 15.459 -3.783 -13.822 1.00 94.00 91 GLN A N 1
ATOM 761 C CA . GLN A 1 91 ? 15.874 -4.745 -12.803 1.00 94.00 91 GLN A CA 1
ATOM 762 C C . GLN A 1 91 ? 16.987 -4.196 -11.898 1.00 94.00 91 GLN A C 1
ATOM 764 O O . GLN A 1 91 ? 16.908 -4.336 -10.672 1.00 94.00 91 GLN A O 1
ATOM 769 N N . ASP A 1 92 ? 17.996 -3.556 -12.488 1.00 93.69 92 ASP A N 1
ATOM 770 C CA . ASP A 1 92 ? 19.130 -2.966 -11.771 1.00 93.69 92 ASP A CA 1
ATOM 771 C C . ASP A 1 92 ? 18.679 -1.766 -10.913 1.00 93.69 92 ASP A C 1
ATOM 773 O O . ASP A 1 92 ? 19.206 -1.548 -9.822 1.00 93.69 92 ASP A O 1
ATOM 777 N N . ASN A 1 93 ? 17.627 -1.052 -11.336 1.00 94.50 93 ASN A N 1
ATOM 778 C CA . ASN A 1 93 ? 17.072 0.127 -10.657 1.00 94.50 93 ASN A CA 1
ATOM 779 C C . ASN A 1 93 ? 15.736 -0.137 -9.937 1.00 94.50 93 ASN A C 1
ATOM 781 O O . ASN A 1 93 ? 15.003 0.796 -9.609 1.00 94.50 93 ASN A O 1
ATOM 785 N N . LYS A 1 94 ? 15.410 -1.400 -9.628 1.00 94.38 94 LYS A N 1
ATOM 786 C CA . LYS A 1 94 ? 14.099 -1.814 -9.082 1.00 94.38 94 LYS A CA 1
ATOM 787 C C . LYS A 1 94 ? 13.609 -1.013 -7.869 1.00 94.38 94 LYS A C 1
ATOM 789 O O . LYS 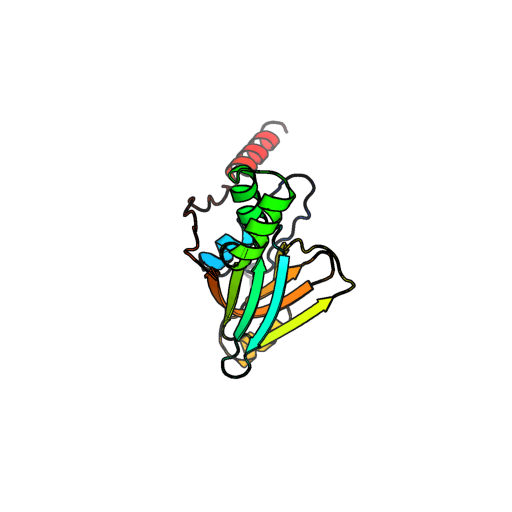A 1 94 ? 12.410 -0.837 -7.673 1.00 94.38 94 LYS A O 1
ATOM 794 N N . ASN A 1 95 ? 14.518 -0.515 -7.031 1.00 94.12 95 ASN A N 1
ATOM 795 C CA . ASN A 1 95 ? 14.169 0.262 -5.838 1.00 94.12 95 ASN A CA 1
ATOM 796 C C . ASN A 1 95 ? 13.528 1.621 -6.169 1.00 94.12 95 ASN A C 1
ATOM 798 O O . ASN A 1 95 ? 12.715 2.109 -5.381 1.00 94.12 95 ASN A O 1
ATOM 802 N N . GLN A 1 96 ? 13.800 2.182 -7.348 1.00 93.19 96 GLN A N 1
ATOM 803 C CA . GLN A 1 96 ? 13.143 3.394 -7.843 1.00 93.19 96 GLN A CA 1
ATOM 804 C C . GLN A 1 96 ? 11.672 3.162 -8.210 1.00 93.19 96 GLN A C 1
ATOM 806 O O . GLN A 1 96 ? 10.911 4.119 -8.327 1.00 93.19 96 GLN A O 1
ATOM 811 N N . TYR A 1 97 ? 11.246 1.907 -8.347 1.00 93.31 97 TYR A N 1
ATOM 812 C CA . TYR A 1 97 ? 9.868 1.534 -8.676 1.00 93.31 97 TYR A CA 1
ATOM 813 C C . TYR A 1 97 ? 9.109 0.969 -7.474 1.00 93.31 97 TYR A C 1
ATOM 815 O O . TYR A 1 97 ? 7.934 0.621 -7.582 1.00 93.31 97 TYR A O 1
ATOM 823 N N . ARG A 1 98 ? 9.755 0.875 -6.306 1.00 94.69 98 ARG A N 1
ATOM 824 C CA . ARG A 1 98 ? 9.201 0.199 -5.130 1.00 94.69 98 ARG A CA 1
ATOM 825 C C . ARG A 1 98 ? 8.729 1.158 -4.055 1.00 94.69 98 ARG A C 1
ATOM 827 O O . ARG A 1 98 ? 9.361 2.173 -3.761 1.00 94.69 98 ARG A O 1
ATOM 834 N N . TYR A 1 99 ? 7.646 0.763 -3.399 1.00 94.31 99 TYR A N 1
ATOM 835 C CA . TYR A 1 99 ? 6.996 1.516 -2.337 1.00 94.31 99 TYR A CA 1
ATOM 836 C C . TYR A 1 99 ? 6.729 0.617 -1.136 1.00 94.31 99 TYR A C 1
ATOM 838 O O . TYR A 1 99 ? 6.365 -0.547 -1.272 1.00 94.31 99 TYR A O 1
ATOM 846 N N . LYS A 1 100 ? 6.906 1.173 0.059 1.00 95.06 100 LYS A N 1
ATOM 847 C CA . LYS A 1 100 ? 6.513 0.564 1.325 1.00 95.06 100 LYS A CA 1
ATOM 848 C C . LYS A 1 100 ? 5.218 1.211 1.796 1.00 95.06 100 LYS A C 1
ATOM 850 O O . LYS A 1 100 ? 5.198 2.418 2.045 1.00 95.06 100 LYS A O 1
ATOM 855 N N . LEU A 1 101 ? 4.172 0.404 1.927 1.00 94.50 101 LEU A N 1
ATOM 856 C CA . LEU A 1 101 ? 2.923 0.772 2.582 1.00 94.50 101 LEU A CA 1
ATOM 857 C C . LEU A 1 101 ? 3.023 0.351 4.045 1.00 94.50 101 LEU A C 1
ATOM 859 O O . LEU A 1 101 ? 3.259 -0.821 4.336 1.00 94.50 101 LEU A O 1
ATOM 863 N N . TYR A 1 102 ? 2.881 1.305 4.953 1.00 95.88 102 TYR A N 1
ATOM 864 C CA . TYR A 1 102 ? 2.960 1.079 6.389 1.00 95.88 102 TYR A CA 1
ATOM 865 C C . TYR A 1 102 ? 1.572 1.193 6.997 1.00 95.88 102 TYR A C 1
ATOM 867 O O . TYR A 1 102 ? 0.940 2.245 6.896 1.00 95.88 102 TYR A O 1
ATOM 875 N N . PHE A 1 103 ? 1.151 0.129 7.669 1.00 96.12 103 PHE A N 1
ATOM 876 C CA . PHE A 1 103 ? -0.060 0.066 8.476 1.00 96.12 103 PHE A CA 1
ATOM 877 C C . PHE A 1 103 ? 0.370 0.005 9.944 1.00 96.12 103 PHE A C 1
ATOM 879 O O . PHE A 1 103 ? 0.843 -1.037 10.409 1.00 96.12 103 PHE A O 1
ATOM 886 N N . ASN A 1 104 ? 0.288 1.136 10.647 1.00 95.38 104 ASN A N 1
ATOM 887 C CA . ASN A 1 104 ? 0.710 1.246 12.045 1.00 95.38 104 ASN A CA 1
ATOM 888 C C . ASN A 1 104 ? -0.439 0.893 12.996 1.00 95.38 104 ASN A C 1
ATOM 890 O O . ASN A 1 104 ? -1.612 1.137 12.691 1.00 95.38 104 ASN A O 1
ATOM 894 N N . GLU A 1 105 ? -0.076 0.365 14.167 1.00 94.81 105 GLU A N 1
ATOM 895 C CA . GLU A 1 105 ? -1.010 -0.196 15.150 1.00 94.81 105 GLU A CA 1
ATOM 896 C C . GLU A 1 105 ? -1.964 -1.225 14.514 1.00 94.81 105 GLU A C 1
ATOM 898 O O . GLU A 1 105 ? -3.190 -1.169 14.675 1.00 94.81 105 GLU A O 1
ATOM 903 N N . CYS A 1 106 ? -1.382 -2.127 13.725 1.00 95.88 106 CYS A N 1
ATOM 904 C CA . CYS A 1 106 ? -2.036 -3.224 13.038 1.00 95.88 106 CYS A CA 1
ATOM 905 C C . CYS A 1 106 ? -2.495 -4.284 14.051 1.00 95.88 106 CYS A C 1
ATOM 907 O O . CYS A 1 106 ? -1.694 -5.073 14.546 1.00 95.88 106 CYS A O 1
ATOM 909 N N . MET A 1 107 ? -3.799 -4.323 14.319 1.00 95.00 107 MET A N 1
ATOM 910 C CA . MET A 1 107 ? -4.428 -5.222 15.298 1.00 95.00 107 MET A CA 1
ATOM 911 C C . MET A 1 107 ? -4.892 -6.546 14.682 1.00 95.00 107 MET A C 1
ATOM 913 O O . MET A 1 107 ? -5.222 -7.495 15.393 1.00 95.00 107 MET A O 1
ATOM 917 N N . PHE A 1 108 ? -4.977 -6.603 13.355 1.00 95.06 108 PHE A N 1
ATOM 918 C CA . PHE A 1 108 ? -5.386 -7.794 12.625 1.00 95.06 108 PHE A CA 1
ATOM 919 C C . PHE A 1 108 ? -4.772 -7.786 11.231 1.00 95.06 108 PHE A C 1
ATOM 921 O O . PHE A 1 108 ? -4.816 -6.769 10.539 1.00 95.06 108 PHE A O 1
ATOM 928 N N . PHE A 1 109 ? -4.239 -8.935 10.833 1.00 94.25 109 PHE A N 1
ATOM 929 C CA . PHE A 1 109 ? -3.794 -9.201 9.477 1.00 94.25 109 PHE A CA 1
ATOM 930 C C . PHE A 1 109 ? -4.191 -10.626 9.104 1.00 94.25 109 PHE A C 1
ATOM 932 O O . PHE A 1 109 ? -3.833 -11.568 9.812 1.00 94.25 109 PHE A O 1
ATOM 939 N N . ASN A 1 110 ? -4.915 -10.768 8.001 1.00 92.88 110 ASN A N 1
ATOM 940 C CA . ASN A 1 110 ? -5.202 -12.048 7.372 1.00 92.88 110 ASN A CA 1
ATOM 941 C C . ASN A 1 110 ? -4.844 -11.964 5.891 1.00 92.88 110 ASN A C 1
ATOM 943 O O . ASN A 1 110 ? -5.106 -10.945 5.256 1.00 92.88 110 ASN A O 1
ATOM 947 N N . HIS A 1 111 ? -4.271 -13.034 5.353 1.00 89.44 111 HIS A N 1
ATOM 948 C CA . HIS A 1 111 ? -3.955 -13.154 3.937 1.00 89.44 111 HIS A CA 1
ATOM 949 C C . HIS A 1 111 ? -4.479 -14.497 3.443 1.00 89.44 111 HIS A C 1
ATOM 951 O O . HIS A 1 111 ? -4.025 -15.544 3.900 1.00 89.44 111 HIS A O 1
ATOM 957 N N . GLU A 1 112 ? -5.443 -14.444 2.533 1.00 85.75 112 GLU A N 1
ATOM 958 C CA . GLU A 1 112 ? -6.018 -15.609 1.878 1.00 85.75 112 GLU A CA 1
ATOM 959 C C . GLU A 1 112 ? -5.639 -15.567 0.396 1.00 85.75 112 GLU A C 1
ATOM 961 O O . GLU A 1 112 ? -5.938 -14.590 -0.290 1.00 85.75 112 GLU A O 1
ATOM 966 N N . ALA A 1 113 ? -4.947 -16.607 -0.073 1.00 80.06 113 ALA A N 1
ATOM 967 C CA . ALA A 1 113 ? -4.458 -16.725 -1.442 1.00 80.06 113 ALA A CA 1
ATOM 968 C C . ALA A 1 113 ? -4.856 -18.084 -2.038 1.00 80.06 113 ALA A C 1
ATOM 970 O O . ALA A 1 113 ? -4.763 -19.116 -1.374 1.00 80.06 113 ALA A O 1
ATOM 971 N N . TYR A 1 114 ? -5.254 -18.071 -3.306 1.00 64.25 114 TYR A N 1
ATOM 972 C CA . TYR A 1 114 ? -5.772 -19.200 -4.077 1.00 64.25 114 TYR A CA 1
ATOM 973 C C . TYR A 1 114 ? -4.883 -19.563 -5.285 1.00 64.25 114 TYR A C 1
ATOM 975 O O . TYR A 1 114 ? -5.277 -20.389 -6.102 1.00 64.25 114 TYR A O 1
ATOM 983 N N . GLY A 1 115 ? -3.682 -18.985 -5.419 1.00 58.59 115 GLY A N 1
ATOM 984 C CA . GLY A 1 115 ? -2.768 -19.276 -6.531 1.00 58.59 115 GLY A CA 1
ATOM 985 C C . GLY A 1 115 ? -1.608 -18.285 -6.671 1.00 58.59 115 GLY A C 1
ATOM 986 O O . GLY A 1 115 ? -1.425 -17.412 -5.824 1.00 58.59 115 GLY A O 1
ATOM 987 N N . ASN A 1 116 ? -0.835 -18.425 -7.754 1.00 51.09 116 ASN A N 1
ATOM 988 C CA . ASN A 1 116 ? 0.320 -17.586 -8.097 1.00 51.09 116 ASN A CA 1
ATOM 989 C C . ASN A 1 116 ? 0.050 -16.827 -9.405 1.00 51.09 116 ASN A C 1
ATOM 991 O O . ASN A 1 116 ? 0.521 -17.275 -10.441 1.00 51.09 116 ASN A O 1
ATOM 995 N N . ASP A 1 117 ? -0.668 -15.702 -9.388 1.00 53.03 117 ASP A N 1
ATOM 996 C CA . ASP A 1 117 ? -0.865 -14.905 -10.608 1.00 53.03 117 ASP A CA 1
ATOM 997 C C . ASP A 1 117 ? -0.947 -13.397 -10.341 1.00 53.03 117 ASP A C 1
ATOM 999 O O . ASP A 1 117 ? -1.194 -12.958 -9.222 1.00 53.03 117 ASP A O 1
ATOM 1003 N N . ASN A 1 118 ? -0.658 -12.629 -11.400 1.00 53.62 118 ASN A N 1
ATOM 1004 C CA . ASN A 1 118 ? -0.440 -11.177 -11.452 1.00 53.62 118 ASN A CA 1
ATOM 1005 C C . ASN A 1 118 ? -1.359 -10.355 -10.540 1.00 53.62 118 ASN A C 1
ATOM 1007 O O . ASN A 1 118 ? -2.579 -10.413 -10.678 1.00 53.62 118 ASN A O 1
ATOM 1011 N N . ASP A 1 119 ? -0.780 -9.529 -9.668 1.00 62.44 119 ASP A N 1
ATOM 1012 C CA . ASP A 1 119 ? -1.556 -8.706 -8.745 1.00 62.44 119 ASP A CA 1
ATOM 1013 C C . ASP A 1 119 ? -2.100 -7.469 -9.470 1.00 62.44 119 ASP A C 1
ATOM 1015 O O . ASP A 1 119 ? -1.357 -6.549 -9.805 1.00 62.44 119 ASP A O 1
ATOM 1019 N N . PHE A 1 120 ? -3.411 -7.427 -9.683 1.00 73.69 120 PHE A N 1
ATOM 1020 C CA . PHE A 1 120 ? -4.113 -6.156 -9.574 1.00 73.69 120 PHE A CA 1
ATOM 1021 C C . PHE A 1 120 ? -4.349 -5.881 -8.086 1.00 73.69 120 PHE A C 1
ATOM 1023 O O . PHE A 1 120 ? -4.522 -6.808 -7.295 1.00 73.69 120 PHE A O 1
ATOM 1030 N N . ILE A 1 121 ? -4.369 -4.617 -7.690 1.00 80.81 121 ILE A N 1
ATOM 1031 C CA . ILE A 1 121 ? -4.661 -4.179 -6.330 1.00 80.81 121 ILE A CA 1
ATOM 1032 C C . ILE A 1 121 ? -5.946 -3.362 -6.379 1.00 80.81 121 ILE A C 1
ATOM 1034 O O . ILE A 1 121 ? -5.949 -2.197 -6.777 1.00 80.81 121 ILE A O 1
ATOM 1038 N N . PHE A 1 122 ? -7.036 -3.959 -5.902 1.00 84.19 122 PHE A N 1
ATOM 1039 C CA . PHE A 1 122 ? -8.261 -3.233 -5.572 1.00 84.19 122 PHE A CA 1
ATOM 1040 C C . PHE A 1 122 ? -8.436 -3.176 -4.069 1.00 84.19 122 PHE A C 1
ATOM 1042 O O . PHE A 1 122 ? -8.013 -4.072 -3.348 1.00 84.19 122 PHE A O 1
ATOM 1049 N N . CYS A 1 123 ? -9.032 -2.104 -3.567 1.00 87.25 123 CYS A N 1
ATOM 1050 C CA . CYS A 1 123 ? -9.080 -1.857 -2.137 1.00 87.25 123 CYS A CA 1
ATOM 1051 C C . CYS A 1 123 ? -10.399 -1.211 -1.734 1.00 87.25 123 CYS A C 1
ATOM 1053 O O . CYS A 1 123 ? -10.879 -0.312 -2.422 1.00 87.25 123 CYS A O 1
ATOM 1055 N N . TYR A 1 124 ? -10.939 -1.616 -0.588 1.00 89.12 124 TYR A N 1
ATOM 1056 C CA . TYR A 1 124 ? -12.103 -0.969 0.011 1.00 89.12 124 TYR A CA 1
ATOM 1057 C C . TYR A 1 124 ? -12.111 -1.116 1.531 1.00 89.12 124 TYR A C 1
ATOM 1059 O O . TYR A 1 124 ? -11.461 -2.000 2.096 1.00 89.12 124 TYR A O 1
ATOM 1067 N N . PHE A 1 125 ? -12.845 -0.234 2.202 1.00 93.19 125 PHE A N 1
ATOM 1068 C CA . PHE A 1 125 ? -13.036 -0.299 3.643 1.00 93.19 125 PHE A CA 1
ATOM 1069 C C . PHE A 1 125 ? -14.273 -1.107 4.020 1.00 93.19 125 PHE A C 1
ATOM 1071 O O . PHE A 1 125 ? -15.345 -0.895 3.458 1.00 93.19 125 PHE A O 1
ATOM 1078 N N . LYS A 1 126 ? -14.123 -1.998 5.002 1.00 93.50 126 LYS A N 1
ATOM 1079 C CA . LYS A 1 126 ? -15.133 -2.980 5.410 1.00 93.50 126 LYS A CA 1
ATOM 1080 C C . LYS A 1 126 ? -15.667 -2.706 6.820 1.00 93.50 126 LYS A C 1
ATOM 1082 O O . LYS A 1 126 ? -14.896 -2.528 7.761 1.00 93.50 126 LYS A O 1
ATOM 1087 N N . GLU A 1 127 ? -16.977 -2.786 7.022 1.00 93.94 127 GLU A N 1
ATOM 1088 C CA . GLU A 1 127 ? -17.634 -2.709 8.329 1.00 93.94 127 GLU A CA 1
ATOM 1089 C C . GLU A 1 127 ? -17.733 -4.106 8.977 1.00 93.94 127 GLU A C 1
ATOM 1091 O O . GLU A 1 127 ? -18.804 -4.659 9.224 1.00 93.94 127 GLU A O 1
ATOM 1096 N N . SER A 1 128 ? -16.590 -4.735 9.260 1.00 95.38 128 SER A N 1
ATOM 1097 C CA . SER A 1 128 ? -16.578 -6.114 9.783 1.00 95.38 128 SER A CA 1
ATOM 1098 C C . SER A 1 128 ? -16.933 -6.223 11.278 1.00 95.38 128 SER A C 1
ATOM 1100 O O . SER A 1 128 ? -16.591 -5.348 12.074 1.00 95.38 128 SER A O 1
ATOM 1102 N N . ALA A 1 129 ? -17.464 -7.374 11.707 1.00 96.25 129 ALA A N 1
ATOM 1103 C CA . ALA A 1 129 ? -17.626 -7.694 13.133 1.00 96.25 129 ALA A CA 1
ATOM 1104 C C . ALA A 1 129 ? -16.292 -7.656 13.912 1.00 96.25 129 ALA A C 1
ATOM 1106 O O . ALA A 1 129 ? -16.254 -7.203 15.054 1.00 96.25 129 ALA A O 1
ATOM 1107 N N . LYS A 1 130 ? -15.184 -8.073 13.278 1.00 96.69 130 LYS A N 1
ATOM 1108 C CA . LYS A 1 130 ? -13.836 -8.028 13.870 1.00 96.69 130 LYS A CA 1
ATOM 1109 C C . LYS A 1 130 ? -13.381 -6.594 14.161 1.00 96.69 130 LYS A C 1
ATOM 1111 O O . LYS A 1 130 ? -12.810 -6.353 15.219 1.00 96.69 130 LYS A O 1
ATOM 1116 N N . LEU A 1 131 ? -13.670 -5.657 13.256 1.00 97.19 131 LEU A N 1
ATOM 1117 C CA . LEU A 1 131 ? -13.424 -4.225 13.453 1.00 97.19 131 LEU A CA 1
ATOM 1118 C C . LEU A 1 131 ? -14.194 -3.713 14.673 1.00 97.19 131 LEU A C 1
ATOM 1120 O O . LEU A 1 131 ? -13.574 -3.182 15.586 1.00 97.19 131 LEU A O 1
ATOM 1124 N N . LYS A 1 132 ? -15.508 -3.967 14.732 1.00 96.44 132 LYS A N 1
ATOM 1125 C CA . LYS A 1 132 ? -16.363 -3.545 15.857 1.00 96.44 132 LYS A CA 1
ATOM 1126 C C . LYS A 1 132 ? -15.869 -4.086 17.199 1.00 96.44 132 LYS A C 1
ATOM 1128 O O . LYS A 1 132 ? -15.873 -3.364 18.190 1.00 96.44 132 LYS A O 1
ATOM 1133 N N . LEU A 1 133 ? -15.427 -5.345 17.224 1.00 97.38 133 LEU A N 1
ATOM 1134 C CA . LEU A 1 133 ? -14.844 -5.969 18.410 1.00 97.38 133 LEU A CA 1
ATOM 1135 C C . LEU A 1 133 ? -13.567 -5.239 18.854 1.00 97.38 133 LEU A C 1
ATOM 1137 O O . LEU A 1 133 ? -13.466 -4.837 20.005 1.00 97.38 133 LEU A O 1
ATOM 1141 N N . ILE A 1 134 ? -12.623 -5.015 17.936 1.00 96.06 134 ILE A N 1
ATOM 1142 C CA . ILE A 1 134 ? -11.352 -4.340 18.241 1.00 96.06 134 ILE A CA 1
ATOM 1143 C C . ILE A 1 134 ? -11.579 -2.893 18.696 1.00 96.06 134 ILE A C 1
ATOM 1145 O O . ILE A 1 134 ? -10.938 -2.447 19.646 1.00 96.06 134 ILE A O 1
ATOM 1149 N N . GLU A 1 135 ? -12.470 -2.144 18.047 1.00 96.25 135 GLU A N 1
ATOM 1150 C CA . GLU A 1 135 ? -12.774 -0.763 18.446 1.00 96.25 135 GLU A CA 1
ATOM 1151 C C . GLU A 1 135 ? -13.408 -0.706 19.837 1.00 96.25 135 GLU A C 1
ATOM 1153 O O . GLU A 1 135 ? -13.032 0.142 20.645 1.00 96.25 135 GLU A O 1
ATOM 1158 N N . ARG A 1 136 ? -14.310 -1.644 20.154 1.00 96.75 136 ARG A N 1
ATOM 1159 C CA . ARG A 1 136 ? -14.896 -1.771 21.493 1.00 96.75 136 ARG A CA 1
ATOM 1160 C C . ARG A 1 136 ? -13.838 -2.096 22.545 1.00 96.75 136 ARG A C 1
ATOM 1162 O O . ARG A 1 136 ? -13.831 -1.473 23.599 1.00 96.75 136 ARG A O 1
ATOM 1169 N N . ASP A 1 137 ? -12.962 -3.055 22.259 1.00 96.19 137 ASP A N 1
ATOM 1170 C CA . ASP A 1 137 ? -11.980 -3.547 23.227 1.00 96.19 137 ASP A CA 1
ATOM 1171 C C . ASP A 1 137 ? -10.835 -2.536 23.448 1.00 96.19 137 ASP A C 1
ATOM 1173 O O . ASP A 1 137 ? -10.275 -2.457 24.538 1.00 96.19 137 ASP A O 1
ATOM 1177 N N . THR A 1 138 ? -10.493 -1.731 22.435 1.00 94.19 138 THR A N 1
ATOM 1178 C CA . THR A 1 138 ? -9.415 -0.725 22.527 1.00 94.19 138 THR A CA 1
ATOM 1179 C C . THR A 1 138 ? -9.899 0.684 22.866 1.00 94.19 138 THR A C 1
ATOM 1181 O O . THR A 1 138 ? -9.084 1.525 23.247 1.00 94.19 138 THR A O 1
ATOM 1184 N N . GLY A 1 139 ? -11.187 0.983 22.675 1.00 94.94 139 GLY A N 1
ATOM 1185 C CA . GLY A 1 139 ? -11.746 2.333 22.797 1.00 94.94 139 GLY A CA 1
ATOM 1186 C C . GLY A 1 139 ? -11.216 3.332 21.758 1.00 94.94 139 GLY A C 1
ATOM 1187 O O . GLY A 1 139 ? -11.434 4.535 21.897 1.00 94.94 139 GLY A O 1
ATOM 1188 N N . LYS A 1 140 ? -10.497 2.866 20.728 1.00 93.44 140 LYS A N 1
ATOM 1189 C CA . LYS A 1 140 ? -9.882 3.702 19.689 1.00 93.44 140 LYS A CA 1
ATOM 1190 C C . LYS A 1 140 ? -10.505 3.405 18.331 1.00 93.44 140 LYS A C 1
ATOM 1192 O O . LYS A 1 140 ? -10.768 2.250 18.010 1.00 93.44 140 LYS A O 1
ATOM 1197 N N . LYS A 1 141 ? -10.665 4.446 17.507 1.00 93.62 141 LYS A N 1
ATOM 1198 C CA . LYS A 1 141 ? -11.089 4.297 16.109 1.00 93.62 141 LYS A CA 1
ATOM 1199 C C . LYS A 1 141 ? -10.026 3.537 15.314 1.00 93.62 141 LYS A C 1
ATOM 1201 O O . LYS A 1 141 ? -8.843 3.875 15.389 1.00 93.62 141 LYS A O 1
ATOM 1206 N N . LYS A 1 142 ? -10.454 2.552 14.531 1.00 95.75 142 LYS A N 1
ATOM 1207 C CA . LYS A 1 142 ? -9.607 1.748 13.643 1.00 95.75 142 LYS A CA 1
ATOM 1208 C C . LYS A 1 142 ? -10.248 1.679 12.259 1.00 95.75 142 LYS A C 1
ATOM 1210 O O . LYS A 1 142 ? -11.383 2.095 12.052 1.00 95.75 142 LYS A O 1
ATOM 1215 N N . TYR A 1 143 ? -9.512 1.149 11.293 1.00 96.44 143 TYR A N 1
ATOM 1216 C CA . TYR A 1 143 ? -10.003 0.978 9.931 1.00 96.44 143 TYR A CA 1
ATOM 1217 C C . TYR A 1 143 ? -9.696 -0.420 9.446 1.00 96.44 143 TYR A C 1
ATOM 1219 O O . TYR A 1 143 ? -8.578 -0.894 9.625 1.00 96.44 143 TYR A O 1
ATOM 1227 N N . HIS A 1 144 ? -10.677 -1.056 8.812 1.00 96.69 144 HIS A N 1
ATOM 1228 C CA . HIS A 1 144 ? -10.494 -2.343 8.161 1.00 96.69 144 HIS A CA 1
ATOM 1229 C C . HIS A 1 144 ? -10.399 -2.133 6.654 1.00 96.69 144 HIS A C 1
ATOM 1231 O O . HIS A 1 144 ? -11.409 -1.882 6.003 1.00 96.69 144 HIS A O 1
ATOM 1237 N N . LEU A 1 145 ? -9.189 -2.236 6.113 1.00 95.06 145 LEU A N 1
ATOM 1238 C CA . LEU A 1 145 ? -8.946 -2.241 4.676 1.00 95.06 145 LEU A CA 1
ATOM 1239 C C . LEU A 1 145 ? -8.881 -3.682 4.178 1.00 95.06 145 LEU A C 1
ATOM 1241 O O . LEU A 1 145 ? -8.051 -4.458 4.655 1.00 95.06 145 LEU A O 1
ATOM 1245 N N . ARG A 1 146 ? -9.716 -4.004 3.192 1.00 93.38 146 ARG A N 1
ATOM 1246 C CA . ARG A 1 146 ? -9.546 -5.199 2.373 1.00 93.38 146 ARG A CA 1
ATOM 1247 C C . ARG A 1 146 ? -8.821 -4.824 1.092 1.00 93.38 146 ARG A C 1
ATOM 1249 O O . ARG A 1 146 ? -9.267 -3.929 0.377 1.00 93.38 146 ARG A O 1
ATOM 1256 N N . ILE A 1 147 ? -7.735 -5.529 0.805 1.00 90.56 147 ILE A N 1
ATOM 1257 C CA . ILE A 1 147 ? -7.025 -5.489 -0.472 1.00 90.56 147 ILE A CA 1
ATOM 1258 C C . ILE A 1 147 ? -7.386 -6.763 -1.229 1.00 90.56 147 ILE A C 1
ATOM 1260 O O . ILE A 1 147 ? -7.094 -7.850 -0.748 1.00 90.56 147 ILE A O 1
ATOM 1264 N N . ILE A 1 148 ? -8.029 -6.639 -2.381 1.00 87.88 148 ILE A N 1
ATOM 1265 C CA . ILE A 1 148 ? -8.338 -7.743 -3.287 1.00 87.88 148 ILE A CA 1
ATOM 1266 C C . ILE A 1 148 ? -7.229 -7.830 -4.330 1.00 87.88 148 ILE A C 1
ATOM 1268 O O . ILE A 1 148 ? -6.885 -6.821 -4.953 1.00 87.88 148 ILE A O 1
ATOM 1272 N N . THR A 1 149 ? -6.712 -9.038 -4.520 1.00 84.81 149 THR A N 1
ATOM 1273 C CA . THR A 1 149 ? -5.793 -9.395 -5.601 1.00 84.81 149 THR A CA 1
ATOM 1274 C C . THR A 1 149 ? -6.472 -10.367 -6.563 1.00 84.81 149 THR A C 1
ATOM 1276 O O . THR A 1 149 ? -7.548 -10.896 -6.279 1.00 84.81 149 THR A O 1
ATOM 1279 N N . SER A 1 150 ? -5.845 -10.641 -7.705 1.00 81.62 150 SER A N 1
ATOM 1280 C CA . SER A 1 150 ? -6.300 -11.685 -8.643 1.00 81.62 150 SER A CA 1
ATOM 1281 C C . SER A 1 150 ? -6.389 -13.070 -8.010 1.00 81.62 150 SER A C 1
ATOM 1283 O O . SER A 1 150 ? -7.183 -13.905 -8.434 1.00 81.62 150 SER A O 1
ATOM 1285 N N . SER A 1 151 ? -5.580 -13.293 -6.981 1.00 80.69 151 SER A N 1
ATOM 1286 C CA . SER A 1 151 ? -5.389 -14.568 -6.316 1.00 80.69 151 SER A CA 1
ATOM 1287 C C . SER A 1 151 ? -6.081 -14.647 -4.960 1.00 80.69 151 SER A C 1
ATOM 1289 O O . SER A 1 151 ? -6.005 -15.691 -4.331 1.00 80.69 151 SER A O 1
ATOM 1291 N N . GLY A 1 152 ? -6.768 -13.607 -4.483 1.00 88.38 152 GLY A N 1
ATOM 1292 C CA . GLY A 1 152 ? -7.432 -13.653 -3.183 1.00 88.38 152 GLY A CA 1
ATOM 1293 C C . GLY A 1 152 ? -7.586 -12.287 -2.535 1.00 88.38 152 GLY A C 1
ATOM 1294 O O . GLY A 1 152 ? -7.951 -11.308 -3.188 1.00 88.38 152 GLY A O 1
ATOM 1295 N N . TYR A 1 153 ? -7.370 -12.216 -1.222 1.00 90.50 153 TYR A N 1
ATOM 1296 C CA . TYR A 1 153 ? -7.475 -10.956 -0.497 1.00 90.50 153 TYR A CA 1
ATOM 1297 C C . TYR A 1 153 ? -6.611 -10.899 0.766 1.00 90.50 153 TYR A C 1
ATOM 1299 O O . TYR A 1 153 ? -6.270 -11.905 1.389 1.00 90.50 153 TYR A O 1
ATOM 1307 N N . MET A 1 154 ? -6.303 -9.676 1.188 1.00 91.62 154 MET A N 1
ATOM 1308 C CA . MET A 1 154 ? -5.726 -9.365 2.488 1.00 91.62 154 MET A CA 1
ATOM 1309 C C . MET A 1 154 ? -6.671 -8.471 3.274 1.00 91.62 154 MET A C 1
ATOM 1311 O O . MET A 1 154 ? -7.099 -7.430 2.782 1.00 91.62 154 MET A O 1
ATOM 1315 N N . ASP A 1 155 ? -6.937 -8.849 4.517 1.00 94.88 155 ASP A N 1
ATOM 1316 C CA . ASP A 1 155 ? -7.678 -8.037 5.477 1.00 94.88 155 ASP A CA 1
ATOM 1317 C C . ASP A 1 155 ? -6.706 -7.441 6.493 1.00 94.88 155 ASP A C 1
ATOM 1319 O O . ASP A 1 155 ? -5.930 -8.162 7.126 1.00 94.88 155 ASP A O 1
ATOM 1323 N N . ILE A 1 156 ? -6.751 -6.119 6.657 1.00 96.12 156 ILE A N 1
ATOM 1324 C CA . ILE A 1 156 ? -5.843 -5.369 7.528 1.00 96.12 156 ILE A CA 1
ATOM 1325 C C . ILE A 1 156 ? -6.668 -4.431 8.409 1.00 96.12 156 ILE A C 1
ATOM 1327 O O . ILE A 1 156 ? -7.384 -3.574 7.889 1.00 96.12 156 ILE A O 1
ATOM 1331 N N . ILE A 1 157 ? -6.540 -4.547 9.737 1.00 97.12 157 ILE A N 1
ATOM 1332 C CA . ILE A 1 157 ? -7.132 -3.595 10.694 1.00 97.12 157 ILE A CA 1
ATOM 1333 C C . ILE A 1 157 ? -6.030 -2.774 11.355 1.00 97.12 157 ILE A C 1
ATOM 1335 O O . ILE A 1 157 ? -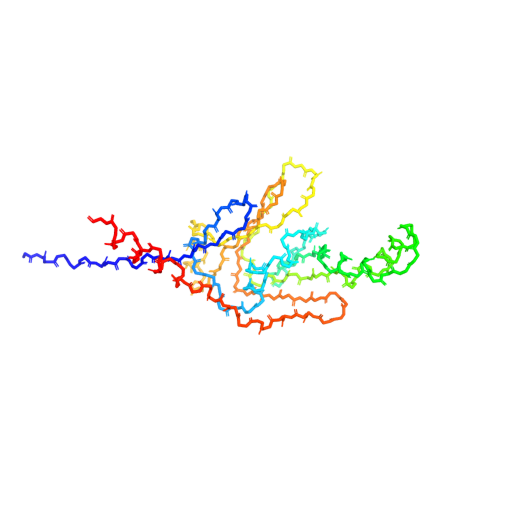5.185 -3.334 12.050 1.00 97.12 157 ILE A O 1
ATOM 1339 N N . PHE A 1 158 ? -6.055 -1.455 11.168 1.00 96.62 158 PHE A N 1
ATOM 1340 C CA . PHE A 1 158 ? -4.978 -0.538 11.566 1.00 96.62 158 PHE A CA 1
ATOM 1341 C C . PHE A 1 158 ? -5.515 0.815 12.065 1.00 96.62 158 PHE A C 1
ATOM 1343 O O . PHE A 1 158 ? -6.688 1.135 11.861 1.00 96.62 158 PHE A O 1
ATOM 1350 N N . SER A 1 159 ? -4.657 1.620 12.707 1.00 94.88 159 SER A N 1
ATOM 1351 C CA . SER A 1 159 ? -4.979 3.014 13.079 1.00 94.88 159 SER A CA 1
ATOM 1352 C C . SER A 1 159 ? -4.490 4.017 12.047 1.00 94.88 159 SER A C 1
ATOM 1354 O O . SER A 1 159 ? -5.221 4.925 11.654 1.00 94.88 159 SER A O 1
ATOM 1356 N N . GLU A 1 160 ? -3.233 3.872 11.624 1.00 94.69 160 GLU A N 1
ATOM 1357 C CA . GLU A 1 160 ? -2.564 4.866 10.793 1.00 94.69 160 GLU A CA 1
ATOM 1358 C C . GLU A 1 160 ? -1.947 4.244 9.550 1.00 94.69 160 GLU A C 1
ATOM 1360 O O . GLU A 1 160 ? -1.490 3.100 9.552 1.00 94.69 160 GLU A O 1
ATOM 1365 N N . PHE A 1 161 ? -1.894 5.045 8.491 1.00 94.69 161 PHE A N 1
ATOM 1366 C CA . PHE A 1 161 ? -1.361 4.638 7.204 1.00 94.69 161 PHE A CA 1
ATOM 1367 C C . PHE A 1 161 ? -0.332 5.639 6.688 1.00 94.69 161 PHE A C 1
ATOM 1369 O O . PHE A 1 161 ? -0.540 6.854 6.747 1.00 94.69 161 PHE A O 1
ATOM 1376 N N . SER A 1 162 ? 0.766 5.145 6.126 1.00 93.44 162 SER A N 1
ATOM 1377 C CA . SER A 1 162 ? 1.716 5.980 5.389 1.00 93.44 162 SER A CA 1
ATOM 1378 C C . SER A 1 162 ? 2.354 5.219 4.234 1.00 93.44 162 SER A C 1
ATOM 1380 O O . SER A 1 162 ? 2.398 3.991 4.227 1.00 93.44 162 SER A O 1
ATOM 1382 N N . ILE A 1 163 ? 2.872 5.959 3.255 1.00 92.69 163 ILE A N 1
ATOM 1383 C CA . ILE A 1 163 ? 3.586 5.401 2.105 1.00 92.69 163 ILE A CA 1
ATOM 1384 C C . ILE A 1 163 ? 4.966 6.036 2.044 1.00 92.69 163 ILE A C 1
ATOM 1386 O O . ILE A 1 163 ? 5.095 7.255 2.165 1.00 92.69 163 ILE A O 1
ATOM 1390 N N . LYS A 1 164 ? 5.998 5.223 1.813 1.00 93.12 164 LYS A N 1
ATOM 1391 C CA . LYS A 1 164 ? 7.334 5.717 1.462 1.00 93.12 164 LYS A CA 1
ATOM 1392 C C . LYS A 1 164 ? 7.836 5.025 0.211 1.00 93.12 164 LYS A C 1
ATOM 1394 O O . LYS A 1 164 ? 7.748 3.806 0.100 1.00 93.12 164 LYS A O 1
ATOM 1399 N N . LYS A 1 165 ? 8.406 5.800 -0.704 1.00 94.25 165 LYS A N 1
ATOM 1400 C CA . LYS A 1 165 ? 9.179 5.249 -1.814 1.00 94.25 165 LYS A CA 1
ATOM 1401 C C . LYS A 1 165 ? 10.481 4.654 -1.266 1.00 94.25 165 LYS A C 1
ATOM 1403 O O . LYS A 1 165 ? 11.024 5.189 -0.299 1.00 94.25 165 LYS A O 1
ATOM 1408 N N . VAL A 1 166 ? 10.938 3.526 -1.811 1.00 95.31 166 VAL A N 1
ATOM 1409 C CA . VAL A 1 166 ? 12.199 2.900 -1.373 1.00 95.31 166 VAL A CA 1
ATOM 1410 C C . VAL A 1 166 ? 13.381 3.789 -1.749 1.00 95.31 166 VAL A C 1
ATOM 1412 O O . VAL A 1 166 ? 14.264 3.991 -0.921 1.00 95.31 166 VAL A O 1
ATOM 1415 N N . GLU A 1 167 ? 13.349 4.368 -2.947 1.00 92.81 167 GLU A N 1
ATOM 1416 C CA . GLU A 1 167 ? 14.339 5.326 -3.424 1.00 92.81 167 GLU A CA 1
ATOM 1417 C C . GLU A 1 167 ? 13.658 6.529 -4.091 1.00 92.81 167 GLU A C 1
ATOM 1419 O O . GLU A 1 167 ? 12.737 6.381 -4.895 1.00 92.81 167 GLU A O 1
ATOM 1424 N N . GLY A 1 168 ? 14.100 7.739 -3.744 1.00 86.81 168 GLY A N 1
ATOM 1425 C CA . GLY A 1 168 ? 13.515 8.986 -4.237 1.00 86.81 168 GLY A CA 1
ATOM 1426 C C . GLY A 1 168 ? 12.298 9.466 -3.436 1.00 86.81 168 GLY A C 1
ATOM 1427 O O . GLY A 1 168 ? 12.094 9.106 -2.276 1.00 86.81 168 GLY A O 1
ATOM 1428 N N . LYS A 1 169 ? 11.494 10.343 -4.048 1.00 82.88 169 LYS A N 1
ATOM 1429 C CA . LYS A 1 169 ? 10.319 10.968 -3.419 1.00 82.88 169 LYS A CA 1
ATOM 1430 C C . LYS A 1 169 ? 9.032 10.452 -4.050 1.00 82.88 169 LYS A C 1
ATOM 1432 O O . LYS A 1 169 ? 8.970 10.235 -5.256 1.00 82.88 169 LYS A O 1
ATOM 1437 N N . ILE A 1 170 ? 7.991 10.303 -3.234 1.00 80.31 170 ILE A N 1
ATOM 1438 C CA . ILE A 1 170 ? 6.639 10.077 -3.745 1.00 80.31 170 ILE A CA 1
ATOM 1439 C C . ILE A 1 170 ? 6.098 11.389 -4.318 1.00 80.31 170 ILE A C 1
ATOM 1441 O O . ILE A 1 170 ? 6.071 12.414 -3.635 1.00 80.31 170 ILE A O 1
ATOM 1445 N N . THR A 1 171 ? 5.664 11.366 -5.575 1.00 70.94 171 THR A N 1
ATOM 1446 C CA . THR A 1 171 ? 4.963 12.498 -6.179 1.00 70.94 171 THR A CA 1
ATOM 1447 C C . THR A 1 171 ? 3.471 12.320 -5.961 1.00 70.94 171 THR A C 1
ATOM 1449 O O . THR A 1 171 ? 2.762 11.773 -6.802 1.00 70.94 171 THR A O 1
ATOM 1452 N N . ILE A 1 172 ? 2.978 12.815 -4.829 1.00 67.88 172 ILE A N 1
ATOM 1453 C CA . ILE A 1 172 ? 1.538 12.971 -4.643 1.00 67.88 172 ILE A CA 1
ATOM 1454 C C . ILE A 1 172 ? 1.162 14.224 -5.404 1.00 67.88 172 ILE A C 1
ATOM 1456 O O . ILE A 1 172 ? 1.431 15.339 -4.960 1.00 67.88 172 ILE A O 1
ATOM 1460 N N . LYS A 1 173 ? 0.576 14.047 -6.588 1.00 60.31 173 LYS A N 1
ATOM 1461 C CA . LYS A 1 173 ? -0.128 15.162 -7.201 1.00 60.31 173 LYS A CA 1
ATOM 1462 C C . LYS A 1 173 ? -1.301 15.455 -6.276 1.00 60.31 173 LYS A C 1
ATOM 1464 O O . LYS A 1 173 ? -2.290 14.728 -6.317 1.00 60.31 173 LYS A O 1
ATOM 1469 N N . ASP A 1 174 ? -1.216 16.556 -5.533 1.00 46.97 174 ASP A N 1
ATOM 1470 C CA . ASP A 1 174 ? -2.385 17.315 -5.089 1.00 46.97 174 ASP A CA 1
ATOM 1471 C C . ASP A 1 174 ? -3.063 17.893 -6.344 1.00 46.97 174 ASP A C 1
ATOM 1473 O O . ASP A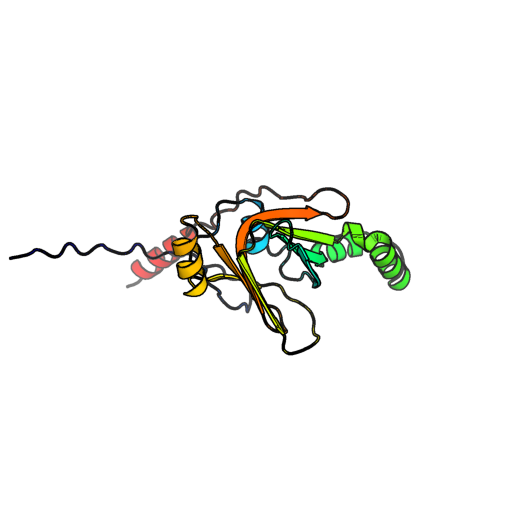 1 174 ? -3.332 19.085 -6.474 1.00 46.97 174 ASP A O 1
ATOM 1477 N N . LYS A 1 175 ? -3.415 17.033 -7.314 1.00 44.94 175 LYS A N 1
ATOM 1478 C CA . LYS A 1 175 ? -4.686 17.253 -7.976 1.00 44.94 175 LYS A CA 1
ATOM 1479 C C . LYS A 1 175 ? -5.606 17.364 -6.781 1.00 44.94 175 LYS A C 1
ATOM 1481 O O . LYS A 1 175 ? -5.649 16.403 -6.012 1.00 44.94 175 LYS A O 1
ATOM 1486 N N . LYS A 1 176 ? -6.264 18.522 -6.590 1.00 38.94 176 LYS A N 1
ATOM 1487 C CA . LYS A 1 176 ? -7.548 18.566 -5.883 1.00 38.94 176 LYS A CA 1
ATOM 1488 C C . LYS A 1 176 ? -8.144 17.216 -6.209 1.00 38.94 176 LYS A C 1
ATOM 1490 O O . LYS A 1 176 ? -8.346 16.962 -7.404 1.00 38.94 176 LYS A O 1
ATOM 1495 N N . ILE A 1 177 ? -8.209 16.314 -5.225 1.00 42.62 177 ILE A N 1
ATOM 1496 C CA . ILE A 1 177 ? -8.985 15.100 -5.370 1.00 42.62 177 ILE A CA 1
ATOM 1497 C C . ILE A 1 177 ? -10.321 15.755 -5.610 1.00 42.62 177 ILE A C 1
ATOM 1499 O O . ILE A 1 177 ? -10.918 16.304 -4.686 1.00 42.62 177 ILE A O 1
ATOM 1503 N N . ARG A 1 178 ? -10.650 15.950 -6.892 1.00 36.88 178 ARG A N 1
ATOM 1504 C CA . ARG A 1 178 ? -11.954 16.369 -7.308 1.00 36.88 178 ARG A CA 1
ATOM 1505 C C . ARG A 1 178 ? -12.677 15.167 -6.754 1.00 36.88 178 ARG A C 1
ATOM 1507 O O . ARG A 1 178 ? -12.570 14.081 -7.314 1.00 36.88 178 ARG A O 1
ATOM 1514 N N . GLU A 1 179 ? -13.283 15.344 -5.578 1.00 39.34 179 GLU A N 1
ATOM 1515 C CA . GLU A 1 179 ? -14.660 14.945 -5.393 1.00 39.34 179 GLU A CA 1
ATOM 1516 C C . GLU A 1 179 ? -15.234 15.159 -6.773 1.00 39.34 179 GLU A C 1
ATOM 1518 O O . GLU A 1 179 ? -15.348 16.298 -7.242 1.00 39.34 179 GLU A O 1
ATOM 1523 N N . TYR A 1 180 ? -15.260 14.080 -7.543 1.00 39.03 180 TYR A N 1
ATOM 1524 C CA . TYR A 1 180 ? -15.829 14.101 -8.859 1.00 39.03 180 TYR A CA 1
ATOM 1525 C C . TYR A 1 180 ? -17.261 14.417 -8.486 1.00 39.03 180 TYR A C 1
ATOM 1527 O O . TYR A 1 180 ? -17.978 13.579 -7.934 1.00 39.03 180 TYR A O 1
ATOM 1535 N N . LYS A 1 181 ? -17.571 15.709 -8.556 1.00 40.75 181 LYS A N 1
ATOM 1536 C CA . LYS A 1 181 ? -18.813 16.213 -8.040 1.00 40.75 181 LYS A CA 1
ATOM 1537 C C . LYS A 1 181 ? -19.859 15.427 -8.796 1.00 40.75 181 LYS A C 1
ATOM 1539 O O . LYS A 1 181 ? -19.824 15.358 -10.026 1.00 40.75 181 LYS A O 1
ATOM 1544 N N . THR A 1 182 ? -20.785 14.892 -8.028 1.00 47.31 182 THR A N 1
ATOM 1545 C CA . THR A 1 182 ? -22.139 14.472 -8.378 1.00 47.31 182 THR A CA 1
ATOM 1546 C C . THR A 1 182 ? -22.865 15.394 -9.364 1.00 47.31 182 THR A C 1
ATOM 1548 O O . THR A 1 182 ? -23.970 15.076 -9.747 1.00 47.31 182 THR A O 1
ATOM 1551 N N . GLN A 1 183 ? -22.260 16.475 -9.853 1.00 46.78 183 GLN A N 1
ATOM 1552 C CA . GLN A 1 183 ? -22.755 17.391 -10.869 1.00 46.78 183 GLN A CA 1
ATOM 1553 C C . GLN A 1 183 ? -23.174 16.694 -12.173 1.00 46.78 183 GLN A C 1
ATOM 1555 O O . GLN A 1 183 ? -24.141 17.114 -12.792 1.00 46.78 183 GLN A O 1
ATOM 1560 N N . TRP A 1 184 ? -22.519 15.600 -12.585 1.00 49.31 184 TRP A N 1
ATOM 1561 C CA . TRP A 1 184 ? -23.036 14.774 -13.691 1.00 49.31 184 TRP A CA 1
ATOM 1562 C C . TRP A 1 184 ? -24.311 14.008 -13.297 1.00 49.31 184 TRP A C 1
ATOM 1564 O O . TRP A 1 184 ? -25.233 13.947 -14.100 1.00 49.31 184 TRP A O 1
ATOM 1574 N N . LEU A 1 185 ? -24.396 13.481 -12.072 1.00 52.22 185 LEU A N 1
ATOM 1575 C CA . LEU A 1 185 ? -25.587 12.788 -11.562 1.00 52.22 185 LEU A CA 1
ATOM 1576 C C . LEU A 1 185 ? -26.757 13.758 -11.317 1.00 52.22 185 LEU A C 1
ATOM 1578 O O . LEU A 1 185 ? -27.892 13.418 -11.618 1.00 52.22 185 LEU A O 1
ATOM 1582 N N . GLU A 1 186 ? -26.483 14.980 -10.858 1.00 53.16 186 GLU A N 1
ATOM 1583 C CA . GLU A 1 186 ? -27.453 16.077 -10.741 1.00 53.16 186 GLU A CA 1
ATOM 1584 C C . GLU A 1 186 ? -27.955 16.503 -12.126 1.00 53.16 186 GLU A C 1
ATOM 1586 O O . GLU A 1 186 ? -29.156 16.648 -12.330 1.00 53.16 186 GLU A O 1
ATOM 1591 N N . ASN A 1 187 ? -27.062 16.611 -13.116 1.00 57.06 187 ASN A N 1
ATOM 1592 C CA . ASN A 1 187 ? -27.455 16.890 -14.498 1.00 57.06 187 ASN A CA 1
ATOM 1593 C C . ASN A 1 187 ? -28.265 15.739 -15.122 1.00 57.06 187 ASN A C 1
ATOM 1595 O O . ASN A 1 187 ? -29.170 16.001 -15.907 1.00 57.06 187 ASN A O 1
ATOM 1599 N N . LEU A 1 188 ? -27.969 14.481 -14.773 1.00 55.56 188 LEU A N 1
ATOM 1600 C CA . LEU A 1 188 ? -28.703 13.306 -15.253 1.00 55.56 188 LEU A CA 1
ATOM 1601 C C . LEU A 1 188 ? -30.098 13.209 -14.614 1.00 55.56 188 LEU A C 1
ATOM 1603 O O . LEU A 1 188 ? -31.065 12.933 -15.314 1.00 55.56 188 LEU A O 1
ATOM 1607 N N . SER A 1 189 ? -30.209 13.486 -13.310 1.00 55.88 189 SER A N 1
ATOM 1608 C CA . SER A 1 189 ? -31.490 13.534 -12.589 1.00 55.88 189 SER A CA 1
ATOM 1609 C C . SER A 1 189 ? -32.388 14.639 -13.142 1.00 55.88 189 SER A C 1
ATOM 1611 O O . SER A 1 189 ? -33.537 14.380 -13.479 1.00 55.88 189 SER A O 1
ATOM 1613 N N . ASN A 1 190 ? -31.838 15.841 -13.347 1.00 61.69 190 ASN A N 1
ATOM 1614 C CA . ASN A 1 190 ? -32.575 16.969 -13.924 1.00 61.69 190 ASN A CA 1
ATOM 1615 C C . ASN A 1 190 ? -33.002 16.716 -15.382 1.00 61.69 190 ASN A C 1
ATOM 1617 O O . ASN A 1 190 ? -34.046 17.195 -15.813 1.00 61.69 190 ASN A O 1
ATOM 1621 N N . TYR A 1 191 ? -32.209 15.962 -16.151 1.00 63.06 191 TYR A N 1
ATOM 1622 C CA . TYR A 1 191 ? -32.562 15.570 -17.518 1.00 63.06 191 TYR A CA 1
ATOM 1623 C C . TYR A 1 191 ? -33.701 14.539 -17.555 1.00 63.06 191 TYR A C 1
ATOM 1625 O O . TYR A 1 191 ? -34.578 14.622 -18.410 1.00 63.06 191 TYR A O 1
ATOM 1633 N N . LEU A 1 192 ? -33.715 13.588 -16.616 1.00 59.47 192 LEU A N 1
ATOM 1634 C CA . LEU A 1 192 ? -34.763 12.569 -16.517 1.00 59.47 192 LEU A CA 1
ATOM 1635 C C . LEU A 1 192 ? -36.076 13.127 -15.946 1.00 59.47 192 LEU A C 1
ATOM 1637 O O . LEU A 1 192 ? -37.144 12.716 -16.386 1.00 59.47 192 LEU A O 1
ATOM 1641 N N . GLU A 1 193 ? -36.014 14.093 -15.026 1.00 61.47 193 GLU A N 1
ATOM 1642 C CA . GLU A 1 193 ? -37.197 14.786 -14.492 1.00 61.47 193 GLU A CA 1
ATOM 1643 C C . GLU A 1 193 ? -37.814 15.787 -15.484 1.00 61.47 193 GLU A C 1
ATOM 1645 O O . GLU A 1 193 ? -38.999 16.084 -15.390 1.00 61.47 193 GLU A O 1
ATOM 1650 N N . GLY A 1 194 ? -37.048 16.287 -16.459 1.00 54.69 194 GLY A N 1
ATOM 1651 C CA . GLY A 1 194 ? -37.554 17.165 -17.524 1.00 54.69 194 GLY A CA 1
ATOM 1652 C C . GLY A 1 194 ? -38.193 16.436 -18.716 1.00 54.69 194 GLY A C 1
ATOM 1653 O O . GLY A 1 194 ? -38.636 17.092 -19.663 1.00 54.69 194 GLY A O 1
ATOM 1654 N N . HIS A 1 195 ? -38.197 15.100 -18.710 1.00 47.88 195 HIS A N 1
ATOM 1655 C CA . HIS A 1 195 ? -38.671 14.247 -19.810 1.00 47.88 195 HIS A CA 1
ATOM 1656 C C . HIS A 1 195 ? -39.671 13.159 -19.363 1.00 47.88 195 HIS A C 1
ATOM 1658 O O . HIS A 1 195 ? -39.917 12.207 -20.108 1.00 47.88 195 HIS A O 1
ATOM 1664 N N . LEU A 1 196 ? -40.270 13.330 -18.180 1.00 44.28 196 LEU A N 1
ATOM 1665 C CA . LEU A 1 196 ? -41.492 12.659 -17.716 1.00 44.28 196 LEU A CA 1
ATOM 1666 C C . LEU A 1 196 ? -42.637 13.676 -17.652 1.00 44.28 196 LEU A C 1
ATOM 1668 O O . LEU A 1 196 ? -43.789 13.255 -17.894 1.00 44.28 196 LEU A O 1
#